Protein AF-A0A7Y3I8X2-F1 (afdb_monomer)

pLDDT: mean 87.56, std 11.84, range [34.25, 98.06]

Radius of gyration: 20.92 Å; Cα contacts (8 Å, |Δi|>4): 221; chains: 1; bounding box: 45×38×58 Å

Solvent-accessible surface area (backbone atoms only — not comparable to full-atom values): 10822 Å² total; per-residue (Å²): 137,83,80,76,76,80,68,91,74,74,58,76,88,77,52,81,61,64,76,85,42,40,70,60,52,54,61,71,58,54,93,59,81,65,71,48,78,38,55,38,84,65,68,45,14,61,81,59,94,52,79,86,74,53,46,62,41,88,77,43,60,67,53,52,52,60,43,48,78,73,30,59,38,31,40,40,33,70,48,50,39,68,54,52,47,71,61,61,69,57,82,81,36,30,35,23,5,50,71,60,32,36,30,41,37,79,95,49,74,47,60,62,64,60,86,28,48,65,62,49,63,67,42,47,65,56,51,51,55,57,28,72,76,37,73,50,34,44,73,46,84,48,102,83,50,74,47,77,48,52,91,64,16,85,88,59,56,68,68,61,49,50,54,51,51,42,50,66,26,66,79,33,95,75,47,76,84,82,132

Sequence (179 aa):
MHAQAAGPTAPVRSLPSALEKLPLLLEALGPEPPRLFLDFDGTLSDIVDDPEDAALVSGLQPVLQRLAARIPLAFVSGRETSDVEGRVRIEGAAFAGSHGLDIRGPGFTHRVGAEASAALSELLPRLLALASEFPGLHVEEKALGLAVHYRGAADVNPVRLEETLSRLAGERPTLRLIR

Mean predicted aligned error: 8.94 Å

Secondary structure (DSSP, 8-state):
----PPP-PPPGGGSPPTGGGHHHHHHHT-SSPP-EEEE-BTTTB---SSGGG--BPTTHHHHHHHHHTTS-EEEE-SS-HHHHHHHH--TT-EEEEGGGTEEEETTEEEETTGGGHHHHHHHHHHHHHHHHHSTT-EEEEETTEEEEE-TT-TT--HHHHHHHHHHHHHTSTT-----

Structure (mmCIF, N/CA/C/O backbone):
data_AF-A0A7Y3I8X2-F1
#
_entry.id   AF-A0A7Y3I8X2-F1
#
loop_
_atom_site.group_PDB
_atom_site.id
_atom_site.type_symbol
_atom_site.label_atom_id
_atom_site.label_alt_id
_atom_site.label_comp_id
_atom_site.label_asym_id
_atom_site.label_entity_id
_atom_site.label_seq_id
_atom_site.pdbx_PDB_ins_code
_atom_site.Cartn_x
_atom_site.Cartn_y
_atom_site.Cartn_z
_atom_site.occupancy
_atom_site.B_iso_or_equiv
_atom_site.auth_seq_id
_atom_site.auth_comp_id
_atom_site.auth_asym_id
_atom_site.auth_atom_id
_atom_site.pdbx_PDB_model_num
ATOM 1 N N . MET A 1 1 ? 25.313 -1.031 23.075 1.00 39.84 1 MET A N 1
ATOM 2 C CA . MET A 1 1 ? 23.862 -0.971 22.800 1.00 39.84 1 MET A CA 1
ATOM 3 C C . MET A 1 1 ? 23.496 -2.275 22.105 1.00 39.84 1 MET A C 1
ATOM 5 O O . MET A 1 1 ? 23.773 -2.428 20.925 1.00 39.84 1 MET A O 1
ATOM 9 N N . HIS A 1 2 ? 23.062 -3.276 22.872 1.00 34.25 2 HIS A N 1
ATOM 10 C CA . HIS A 1 2 ? 22.807 -4.621 22.355 1.00 34.25 2 HIS A CA 1
ATOM 11 C C . HIS A 1 2 ? 21.427 -4.662 21.698 1.00 34.25 2 HIS A C 1
ATOM 13 O O . HIS A 1 2 ? 20.417 -4.579 22.389 1.00 34.25 2 HIS A O 1
ATOM 19 N N . ALA A 1 3 ? 21.394 -4.792 20.372 1.00 40.66 3 ALA A N 1
ATOM 20 C CA . ALA A 1 3 ? 20.210 -5.264 19.673 1.00 40.66 3 ALA A CA 1
ATOM 21 C C . ALA A 1 3 ? 20.014 -6.738 20.056 1.00 40.66 3 ALA A C 1
ATOM 23 O O . ALA A 1 3 ? 20.809 -7.596 19.670 1.00 40.66 3 ALA A O 1
ATOM 24 N N . GLN A 1 4 ? 19.003 -7.025 20.874 1.00 37.50 4 GLN A N 1
ATOM 25 C CA . GLN A 1 4 ? 18.518 -8.391 21.034 1.00 37.50 4 GLN A CA 1
ATOM 26 C C . GLN A 1 4 ? 17.908 -8.811 19.700 1.00 37.50 4 GLN A C 1
ATOM 28 O O . GLN A 1 4 ? 16.903 -8.253 19.264 1.00 37.50 4 GLN A O 1
ATOM 33 N N . ALA A 1 5 ? 18.549 -9.774 19.041 1.00 43.56 5 ALA A N 1
ATOM 34 C CA . ALA A 1 5 ? 17.942 -10.494 17.938 1.00 43.56 5 ALA A CA 1
ATOM 35 C C . ALA A 1 5 ? 16.643 -11.128 18.452 1.00 43.56 5 ALA A C 1
ATOM 37 O O . ALA A 1 5 ? 16.667 -11.892 19.421 1.00 43.56 5 ALA A O 1
ATOM 38 N N . ALA A 1 6 ? 15.513 -10.768 17.840 1.00 48.94 6 ALA A N 1
ATOM 39 C CA . ALA A 1 6 ? 14.241 -11.418 18.108 1.00 48.94 6 ALA A CA 1
ATOM 40 C C . ALA A 1 6 ? 14.411 -12.921 17.839 1.00 48.94 6 ALA A C 1
ATOM 42 O O . ALA A 1 6 ? 14.842 -13.317 16.755 1.00 48.94 6 ALA A O 1
ATOM 43 N N . GLY A 1 7 ? 14.143 -13.746 18.855 1.00 42.84 7 GLY A N 1
ATOM 44 C CA . GLY A 1 7 ? 14.143 -15.200 18.714 1.00 42.84 7 GLY A CA 1
ATOM 45 C C . GLY A 1 7 ? 13.128 -15.659 17.659 1.00 42.84 7 GLY A C 1
ATOM 46 O O . GLY A 1 7 ? 12.296 -14.860 17.224 1.00 42.84 7 GLY A O 1
ATOM 47 N N . PRO A 1 8 ? 13.177 -16.934 17.238 1.00 50.78 8 PRO A N 1
ATOM 48 C CA . PRO A 1 8 ? 12.259 -17.455 16.232 1.00 50.78 8 PRO A CA 1
ATOM 49 C C . PRO A 1 8 ? 10.816 -17.224 16.691 1.00 50.78 8 PRO A C 1
ATOM 51 O O . PRO A 1 8 ? 10.379 -17.760 17.711 1.00 50.78 8 PRO A O 1
ATOM 54 N N . THR A 1 9 ? 10.092 -16.376 15.964 1.00 62.09 9 THR A N 1
ATOM 55 C CA . THR A 1 9 ? 8.684 -16.107 16.226 1.00 62.09 9 THR A CA 1
ATOM 56 C C . THR A 1 9 ? 7.892 -17.354 15.864 1.00 62.09 9 THR A C 1
ATOM 58 O O . THR A 1 9 ? 8.018 -17.900 14.766 1.00 62.09 9 THR A O 1
ATOM 61 N N . ALA A 1 10 ? 7.098 -17.848 16.812 1.00 62.31 10 ALA A N 1
ATOM 62 C CA . ALA A 1 10 ? 6.188 -18.947 16.540 1.00 62.31 10 ALA A CA 1
ATOM 63 C C . ALA A 1 10 ? 5.252 -18.536 15.383 1.00 62.31 10 ALA A C 1
ATOM 65 O O . ALA A 1 10 ? 4.824 -17.377 15.336 1.00 62.31 10 ALA A O 1
ATOM 66 N N . PRO A 1 11 ? 4.941 -19.433 14.428 1.00 70.06 11 PRO A N 1
ATOM 67 C CA . PRO A 1 11 ? 4.055 -19.093 13.321 1.00 70.06 11 PRO A CA 1
ATOM 68 C C . PRO A 1 11 ? 2.710 -18.608 13.872 1.00 70.06 11 PRO A C 1
ATOM 70 O O . PRO A 1 11 ? 2.211 -19.183 14.837 1.00 70.06 11 PRO A O 1
ATOM 73 N N . VAL A 1 12 ? 2.100 -17.585 13.263 1.00 69.00 12 VAL A N 1
ATOM 74 C CA . VAL A 1 12 ? 0.882 -16.917 13.784 1.00 69.00 12 VAL A CA 1
ATOM 75 C C . VAL A 1 12 ? -0.224 -17.915 14.157 1.00 69.00 12 VAL A C 1
ATOM 77 O O . VAL A 1 12 ? -0.890 -17.750 15.171 1.00 69.00 12 VAL A O 1
ATOM 80 N N . ARG A 1 13 ? -0.358 -19.014 13.402 1.00 72.19 13 ARG A N 1
ATOM 81 C CA . ARG A 1 13 ? -1.342 -20.088 13.645 1.00 72.19 13 ARG A CA 1
ATOM 82 C C . ARG A 1 13 ? -1.123 -20.896 14.931 1.00 72.19 13 ARG A C 1
ATOM 84 O O . ARG A 1 13 ? -2.010 -21.635 15.335 1.00 72.19 13 ARG A O 1
ATOM 91 N N . SER A 1 14 ? 0.057 -20.802 15.533 1.00 80.50 14 SER A N 1
ATOM 92 C CA . SER A 1 14 ? 0.408 -21.457 16.800 1.00 80.50 14 SER A CA 1
ATOM 93 C C . SER A 1 14 ? 0.214 -20.548 18.016 1.00 80.50 14 SER A C 1
ATOM 95 O O . SER A 1 14 ? 0.340 -21.007 19.151 1.00 80.50 14 SER A O 1
ATOM 97 N N . LEU A 1 15 ? -0.099 -19.268 17.790 1.00 82.50 15 LEU A N 1
ATOM 98 C CA . LEU A 1 15 ? -0.451 -18.338 18.852 1.00 82.50 15 LEU A CA 1
ATOM 99 C C . LEU A 1 15 ? -1.909 -18.571 19.281 1.00 82.50 15 LEU A C 1
ATOM 101 O O . LEU A 1 15 ? -2.749 -18.911 18.443 1.00 82.50 15 LEU A O 1
ATOM 105 N N . PRO A 1 16 ? -2.234 -18.386 20.572 1.00 83.25 16 PRO A N 1
ATOM 106 C CA . PRO A 1 16 ? -3.615 -18.443 21.034 1.00 83.25 16 PRO A CA 1
ATOM 107 C C . PRO A 1 16 ? -4.460 -17.377 20.331 1.00 83.25 16 PRO A C 1
ATOM 109 O O . PRO A 1 16 ? -3.982 -16.277 20.044 1.00 83.25 16 PRO A O 1
ATOM 112 N N . SER A 1 17 ? -5.730 -17.693 20.083 1.00 84.56 17 SER A N 1
ATOM 113 C CA . SER A 1 17 ? -6.648 -16.761 19.432 1.00 84.56 17 SER A CA 1
ATOM 114 C C . SER A 1 17 ? -6.802 -15.489 20.268 1.00 84.56 17 SER A C 1
ATOM 116 O O . SER A 1 17 ? -7.170 -15.536 21.444 1.00 84.56 17 SER A O 1
ATOM 118 N N . ALA A 1 18 ? -6.572 -14.330 19.647 1.00 84.38 18 ALA A N 1
ATOM 119 C CA . ALA A 1 18 ? -6.790 -13.037 20.293 1.00 84.38 18 ALA A CA 1
ATOM 120 C C . ALA A 1 18 ? -8.252 -12.864 20.744 1.00 84.38 18 ALA A C 1
ATOM 122 O O . ALA A 1 18 ? -8.510 -12.252 21.778 1.00 84.38 18 ALA A O 1
ATOM 123 N N . LEU A 1 19 ? -9.205 -13.464 20.020 1.00 85.00 19 LEU A N 1
ATOM 124 C CA . LEU A 1 19 ? -10.629 -13.414 20.361 1.00 85.00 19 LEU A CA 1
ATOM 125 C C . LEU A 1 19 ? -10.939 -14.157 21.668 1.00 85.00 19 LEU A C 1
ATOM 127 O O . LEU A 1 19 ? -11.747 -13.685 22.462 1.00 85.00 19 LEU A O 1
ATOM 131 N N . GLU A 1 20 ? -10.253 -15.269 21.942 1.00 90.44 20 GLU A N 1
ATOM 132 C CA . GLU A 1 20 ? -10.395 -16.011 23.207 1.00 90.44 20 GLU A CA 1
ATOM 133 C C . GLU A 1 20 ? -9.830 -15.234 24.404 1.00 90.44 20 GLU A C 1
ATOM 135 O O . GLU A 1 20 ? -10.179 -15.494 25.555 1.00 90.44 20 GLU A O 1
ATOM 140 N N . LYS A 1 21 ? -8.942 -14.272 24.138 1.00 88.75 21 LYS A N 1
ATOM 141 C CA . LYS A 1 21 ? -8.298 -13.414 25.136 1.00 88.75 21 LYS A CA 1
ATOM 142 C C . LYS A 1 21 ? -8.826 -11.980 25.104 1.00 88.75 21 LYS A C 1
ATOM 144 O O . LYS A 1 21 ? -8.241 -11.113 25.748 1.00 88.75 21 LYS A O 1
ATOM 149 N N . LEU A 1 22 ? -9.948 -11.731 24.423 1.00 86.56 22 LEU A N 1
ATOM 150 C CA . LEU A 1 22 ? -10.506 -10.390 24.257 1.00 86.56 22 LEU A CA 1
ATOM 151 C C . LEU A 1 22 ? -10.730 -9.646 25.587 1.00 86.56 22 LEU A C 1
ATOM 153 O O . LEU A 1 22 ? -10.350 -8.481 25.647 1.00 86.56 22 LEU A O 1
ATOM 157 N N . PRO A 1 23 ? -11.242 -10.267 26.673 1.00 86.75 23 PRO A N 1
ATOM 158 C CA . PRO A 1 23 ? -11.380 -9.569 27.954 1.00 86.75 23 PRO A CA 1
ATOM 159 C C . PRO A 1 23 ? -10.051 -9.028 28.496 1.00 86.75 23 PRO A C 1
ATOM 161 O O . PRO A 1 23 ? -9.997 -7.891 28.949 1.00 86.75 23 PRO A O 1
ATOM 164 N N . LEU A 1 24 ? -8.970 -9.806 28.377 1.00 88.31 24 LEU A N 1
ATOM 165 C CA . LEU A 1 24 ? -7.634 -9.399 28.822 1.00 88.31 24 LEU A CA 1
ATOM 166 C C . LEU A 1 24 ? -7.057 -8.292 27.935 1.00 88.31 24 LEU A C 1
ATOM 168 O O . LEU A 1 24 ? -6.394 -7.387 28.429 1.00 88.31 24 LEU A O 1
ATOM 172 N N . LEU A 1 25 ? -7.318 -8.349 26.625 1.00 85.81 25 LEU A N 1
ATOM 173 C CA . LEU A 1 25 ? -6.914 -7.292 25.697 1.00 85.81 25 LEU A CA 1
ATOM 174 C C . LEU A 1 25 ? -7.642 -5.981 26.004 1.00 85.81 25 LEU A C 1
ATOM 176 O O . LEU A 1 25 ? -7.014 -4.929 26.025 1.00 85.81 25 LEU A O 1
ATOM 180 N N . LEU A 1 26 ? -8.947 -6.042 26.276 1.00 83.50 26 LEU A N 1
ATOM 181 C CA . LEU A 1 26 ? -9.741 -4.870 26.642 1.00 83.50 26 LEU A CA 1
ATOM 182 C C . LEU A 1 26 ? -9.293 -4.270 27.979 1.00 83.50 26 LEU A C 1
ATOM 184 O O . LEU A 1 26 ? -9.217 -3.052 28.091 1.00 83.50 26 LEU A O 1
ATOM 188 N N . GLU A 1 27 ? -8.943 -5.102 28.961 1.00 87.19 27 GLU A N 1
ATOM 189 C CA . GLU A 1 27 ? -8.371 -4.638 30.229 1.00 87.19 27 GLU A CA 1
ATOM 190 C C . GLU A 1 27 ? -7.012 -3.947 30.020 1.00 87.19 27 GLU A C 1
ATOM 192 O O . GLU A 1 27 ? -6.755 -2.888 30.591 1.00 87.19 27 GLU A O 1
ATOM 197 N N . ALA A 1 28 ? -6.166 -4.497 29.144 1.00 87.31 28 ALA A N 1
ATOM 198 C CA . ALA A 1 28 ? -4.848 -3.943 28.840 1.00 87.31 28 ALA A CA 1
ATOM 199 C C . ALA A 1 28 ? -4.886 -2.628 28.037 1.00 87.31 28 ALA A C 1
ATOM 201 O O . ALA A 1 28 ? -3.963 -1.823 28.154 1.00 87.31 28 ALA A O 1
ATOM 202 N N . LEU A 1 29 ? -5.925 -2.398 27.226 1.00 84.31 29 LEU A N 1
ATOM 203 C CA . LEU A 1 29 ? -6.083 -1.176 26.422 1.00 84.31 29 LEU A CA 1
ATOM 204 C C . LEU A 1 29 ? -6.353 0.078 27.272 1.00 84.31 29 LEU A C 1
ATOM 206 O O . LEU A 1 29 ? -6.143 1.194 26.797 1.00 84.31 29 LEU A O 1
ATOM 210 N N . GLY A 1 30 ? -6.759 -0.090 28.533 1.00 83.25 30 GLY A N 1
ATOM 211 C CA . GLY A 1 30 ? -7.057 1.025 29.426 1.00 83.25 30 GLY A CA 1
ATOM 212 C C . GLY A 1 30 ? -8.319 1.804 29.014 1.00 83.25 30 GLY A C 1
ATOM 213 O O . GLY A 1 30 ? -9.160 1.291 28.278 1.00 83.25 30 GLY A O 1
ATOM 214 N N . PRO A 1 31 ? -8.505 3.035 29.525 1.00 84.00 31 PRO A N 1
ATOM 215 C CA . PRO A 1 31 ? -9.742 3.793 29.327 1.00 84.00 31 PRO A CA 1
ATOM 216 C C . PRO A 1 31 ? -9.835 4.504 27.969 1.00 84.00 31 PRO A C 1
ATOM 218 O O . PRO A 1 31 ? -10.916 4.969 27.607 1.00 84.00 31 PRO A O 1
ATOM 221 N N . GLU A 1 32 ? -8.728 4.641 27.235 1.00 85.56 32 GLU A N 1
ATOM 222 C CA . GLU A 1 32 ? -8.744 5.330 25.946 1.00 85.56 32 GLU A CA 1
ATOM 223 C C . GLU A 1 32 ? -9.263 4.421 24.825 1.00 85.56 32 GLU A C 1
ATOM 225 O O . GLU A 1 32 ? -8.956 3.226 24.792 1.00 85.56 32 GLU A O 1
ATOM 230 N N . PRO A 1 33 ? -10.044 4.966 23.874 1.00 84.00 33 PRO A N 1
ATOM 231 C CA . PRO A 1 33 ? -10.513 4.187 22.742 1.00 84.00 33 PRO A CA 1
ATOM 232 C C . PRO A 1 33 ? -9.318 3.694 21.909 1.00 84.00 33 PRO A C 1
ATOM 234 O O . PRO A 1 33 ? -8.440 4.490 21.555 1.00 84.00 33 PRO A O 1
ATOM 237 N N . PRO A 1 34 ? -9.280 2.399 21.548 1.00 89.56 34 PRO A N 1
ATOM 238 C CA . PRO A 1 34 ? -8.193 1.860 20.751 1.00 89.56 34 PRO A CA 1
ATOM 239 C C . PRO A 1 34 ? -8.199 2.446 19.339 1.00 89.56 34 PRO A C 1
ATOM 241 O O . PRO A 1 34 ? -9.202 2.964 18.850 1.00 89.56 34 PRO A O 1
ATOM 244 N N . ARG A 1 35 ? -7.072 2.292 18.650 1.00 91.81 35 ARG A N 1
ATOM 245 C CA . ARG A 1 35 ? -6.951 2.529 17.209 1.00 91.81 35 ARG A CA 1
ATOM 246 C C . ARG A 1 35 ? -6.704 1.187 16.547 1.00 91.81 35 ARG A C 1
ATOM 248 O O . ARG A 1 35 ? -5.835 0.445 17.005 1.00 91.81 35 ARG A O 1
ATOM 255 N N . LEU A 1 36 ? -7.463 0.865 15.506 1.00 93.94 36 LEU A N 1
ATOM 256 C CA . LEU A 1 36 ? -7.301 -0.407 14.806 1.00 93.94 36 LEU A CA 1
ATOM 257 C C . LEU A 1 36 ? -6.507 -0.212 13.525 1.00 93.94 36 LEU A C 1
ATOM 259 O O . LEU A 1 36 ? -6.851 0.625 12.694 1.00 93.94 36 LEU A O 1
ATOM 263 N N . PHE A 1 37 ? -5.477 -1.035 13.380 1.00 96.44 37 PHE A N 1
ATOM 264 C CA . PHE A 1 37 ? -4.696 -1.180 12.164 1.00 96.44 37 PHE A CA 1
ATOM 265 C C . PHE A 1 37 ? -5.065 -2.526 11.556 1.00 96.44 37 PHE A C 1
ATOM 267 O O . PHE A 1 37 ? -4.939 -3.555 12.220 1.00 96.44 37 PHE A O 1
ATOM 274 N N . LEU A 1 38 ? -5.586 -2.507 10.337 1.00 96.81 38 LEU A N 1
ATOM 275 C CA . LEU A 1 38 ? -6.140 -3.678 9.674 1.00 96.81 38 LEU A CA 1
ATOM 276 C C . LEU A 1 38 ? -5.378 -3.923 8.382 1.00 96.81 38 LEU A C 1
ATOM 278 O O . LEU A 1 38 ? -5.315 -3.044 7.525 1.00 96.81 38 LEU A O 1
ATOM 282 N N . ASP 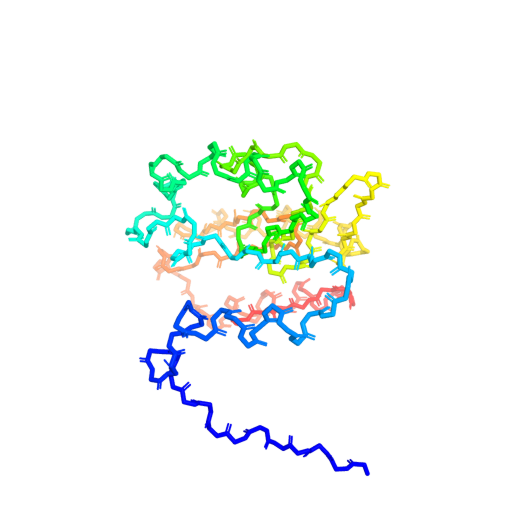A 1 39 ? -4.816 -5.118 8.258 1.00 96.50 39 ASP A N 1
ATOM 283 C CA . ASP A 1 39 ? -4.313 -5.608 6.980 1.00 96.50 39 ASP A CA 1
ATOM 284 C C . ASP A 1 39 ? -5.474 -5.886 6.006 1.00 96.50 39 ASP A C 1
ATOM 286 O O . ASP A 1 39 ? -6.616 -6.027 6.443 1.00 96.50 39 ASP A O 1
ATOM 290 N N . PHE A 1 40 ? -5.218 -5.941 4.697 1.00 96.50 40 PHE A N 1
ATOM 291 C CA . PHE A 1 40 ? -6.252 -6.209 3.690 1.00 96.50 40 PHE A CA 1
ATOM 292 C C . PHE A 1 40 ? -6.227 -7.661 3.193 1.00 96.50 40 PHE A C 1
ATOM 294 O O . PHE A 1 40 ? -7.154 -8.419 3.488 1.00 96.50 40 PHE A O 1
ATOM 301 N N . ASP A 1 41 ? -5.191 -8.058 2.455 1.00 93.88 41 ASP A N 1
ATOM 302 C CA . ASP A 1 41 ? -5.122 -9.358 1.779 1.00 93.88 41 ASP A CA 1
ATOM 303 C C . ASP A 1 41 ? -4.946 -10.508 2.779 1.00 93.88 41 ASP A C 1
ATOM 305 O O . ASP A 1 41 ? -3.975 -10.571 3.524 1.00 93.88 41 ASP A O 1
ATOM 309 N N . GLY A 1 42 ? -5.899 -11.440 2.809 1.00 91.62 42 GLY A N 1
ATOM 310 C CA . GLY A 1 42 ? -5.925 -12.527 3.791 1.00 91.62 42 GLY A CA 1
ATOM 311 C C . GLY A 1 42 ? -6.416 -12.119 5.185 1.00 91.62 42 GLY A C 1
ATOM 312 O O . GLY A 1 42 ? -6.419 -12.960 6.085 1.00 91.62 42 GLY A O 1
ATOM 313 N N . THR A 1 43 ? -6.856 -10.866 5.360 1.00 94.06 43 THR A N 1
ATOM 314 C CA . THR A 1 43 ? -7.434 -10.353 6.613 1.00 94.06 43 THR A CA 1
ATOM 315 C C . THR A 1 43 ? -8.862 -9.836 6.413 1.00 94.06 43 THR A C 1
ATOM 317 O O . THR A 1 43 ? -9.796 -10.339 7.035 1.00 94.06 43 THR A O 1
ATOM 320 N N . LEU A 1 44 ? -9.049 -8.827 5.557 1.00 96.56 44 LEU A N 1
ATOM 321 C CA . LEU A 1 44 ? -10.360 -8.259 5.207 1.00 96.56 44 LEU A CA 1
ATOM 322 C C . LEU A 1 44 ? -10.872 -8.749 3.844 1.00 96.56 44 LEU A C 1
ATOM 324 O O . LEU A 1 44 ? -12.062 -8.610 3.558 1.00 96.56 44 LEU A O 1
ATOM 328 N N . SER A 1 45 ? -9.975 -9.296 3.026 1.00 96.62 45 SER A N 1
ATOM 329 C CA . SER A 1 45 ? -10.237 -10.011 1.777 1.00 96.62 45 SER A CA 1
ATOM 330 C C . SER A 1 45 ? -9.748 -11.448 1.911 1.00 96.62 45 SER A C 1
ATOM 332 O O . SER A 1 45 ? -8.730 -11.692 2.562 1.00 96.62 45 SER A O 1
ATOM 334 N N . ASP A 1 46 ? -10.419 -12.386 1.247 1.00 93.62 46 ASP A N 1
ATOM 335 C CA . ASP A 1 46 ? -9.873 -13.730 1.065 1.00 93.62 46 ASP A CA 1
ATOM 336 C C . ASP A 1 46 ? -8.594 -13.681 0.212 1.00 93.62 46 ASP A C 1
ATOM 338 O O . ASP A 1 46 ? -8.390 -12.754 -0.580 1.00 93.62 46 ASP A O 1
ATOM 342 N N . ILE A 1 47 ? -7.722 -14.679 0.390 1.00 88.88 47 ILE A N 1
ATOM 343 C CA . ILE A 1 47 ? -6.566 -14.884 -0.491 1.00 88.88 47 ILE A CA 1
ATOM 344 C C . ILE A 1 47 ? -7.088 -15.484 -1.797 1.00 88.88 47 ILE A C 1
ATOM 346 O O . ILE A 1 47 ? -7.689 -16.558 -1.786 1.00 88.88 47 ILE A O 1
ATOM 350 N N . VAL A 1 48 ? -6.841 -14.788 -2.902 1.00 91.19 48 VAL A N 1
ATOM 351 C CA . VAL A 1 48 ? -7.278 -15.149 -4.256 1.00 91.19 48 VAL A CA 1
ATOM 352 C C . VAL A 1 48 ? -6.072 -15.357 -5.173 1.00 91.19 48 VAL A C 1
ATOM 354 O O . VAL A 1 48 ? -4.988 -14.839 -4.898 1.00 91.19 48 VAL A O 1
ATOM 357 N N . ASP A 1 49 ? -6.257 -16.126 -6.249 1.00 87.06 49 ASP A N 1
ATOM 358 C CA . ASP A 1 49 ? -5.190 -16.410 -7.221 1.00 87.06 49 ASP A CA 1
ATOM 359 C C . ASP A 1 49 ? -4.829 -15.176 -8.060 1.00 87.06 49 ASP A C 1
ATOM 361 O O . ASP A 1 49 ? -3.649 -14.923 -8.308 1.00 87.06 49 ASP A O 1
ATOM 365 N N . ASP A 1 50 ? -5.837 -14.401 -8.473 1.00 87.06 50 ASP A N 1
ATOM 366 C CA . ASP A 1 50 ? -5.653 -13.116 -9.145 1.00 87.06 50 ASP A CA 1
ATOM 367 C C . ASP A 1 50 ? -5.799 -11.970 -8.125 1.00 87.06 50 ASP A C 1
ATOM 369 O O . ASP A 1 50 ? -6.889 -11.770 -7.583 1.00 87.06 50 ASP A O 1
ATOM 373 N N . PRO A 1 51 ? -4.736 -11.192 -7.841 1.00 85.25 51 PRO A N 1
ATOM 374 C CA . PRO A 1 51 ? -4.803 -10.057 -6.925 1.00 85.25 51 PRO A CA 1
ATOM 375 C C . PRO A 1 51 ? -5.864 -9.012 -7.284 1.00 85.25 51 PRO A C 1
ATOM 377 O O . PRO A 1 51 ? -6.318 -8.292 -6.388 1.00 85.25 51 PRO A O 1
ATOM 380 N N . GLU A 1 52 ? -6.265 -8.905 -8.552 1.00 90.19 52 GLU A N 1
ATOM 381 C CA . GLU A 1 52 ? -7.304 -7.966 -8.975 1.00 90.19 52 GLU A CA 1
ATOM 382 C C . GLU A 1 52 ? -8.702 -8.378 -8.502 1.00 90.19 52 GLU A C 1
ATOM 384 O O . GLU A 1 52 ? -9.539 -7.509 -8.237 1.00 90.19 52 GLU A O 1
ATOM 389 N N . ASP A 1 53 ? -8.926 -9.673 -8.272 1.00 92.75 53 ASP A N 1
ATOM 390 C CA . ASP A 1 53 ? -10.201 -10.222 -7.802 1.00 92.75 53 ASP A CA 1
ATOM 391 C C . ASP A 1 53 ? -10.425 -10.036 -6.291 1.00 92.75 53 ASP A C 1
ATOM 393 O O . ASP A 1 53 ? -11.518 -10.287 -5.779 1.00 92.75 53 ASP A O 1
ATOM 397 N N . ALA A 1 54 ? -9.410 -9.584 -5.549 1.00 94.44 54 ALA A N 1
ATOM 398 C CA . ALA A 1 54 ? -9.484 -9.451 -4.097 1.00 94.44 54 ALA A CA 1
ATOM 399 C C . ALA A 1 54 ? -10.547 -8.425 -3.676 1.00 94.44 54 ALA A C 1
ATOM 401 O O . ALA A 1 54 ? -10.451 -7.235 -3.973 1.00 94.44 54 ALA A O 1
ATOM 402 N N . ALA A 1 55 ? -11.555 -8.841 -2.925 1.00 96.06 55 ALA A N 1
ATOM 403 C CA . ALA A 1 55 ? -12.631 -7.962 -2.487 1.00 96.06 55 ALA A CA 1
ATOM 404 C C . ALA A 1 55 ? -12.867 -8.105 -0.988 1.00 96.06 55 ALA A C 1
ATOM 406 O O . ALA A 1 55 ? -12.585 -9.143 -0.395 1.00 96.06 55 ALA A O 1
ATOM 407 N N . LEU A 1 56 ? -13.434 -7.060 -0.375 1.00 96.94 56 LEU A N 1
ATOM 408 C CA . LEU A 1 56 ? -13.898 -7.162 1.005 1.00 96.94 56 LEU A CA 1
ATOM 409 C C . LEU A 1 56 ? -14.819 -8.377 1.161 1.00 96.94 56 LEU A C 1
ATOM 411 O O . LEU A 1 56 ? -15.782 -8.531 0.404 1.00 96.94 56 LEU A O 1
ATOM 415 N N . VAL A 1 57 ? -14.561 -9.185 2.190 1.00 96.69 57 VAL A N 1
ATOM 416 C CA . VAL A 1 57 ? -15.427 -10.307 2.558 1.00 96.69 57 VAL A CA 1
ATOM 417 C C . VAL A 1 57 ? -16.861 -9.803 2.733 1.00 96.69 57 VAL A C 1
ATOM 419 O O . VAL A 1 57 ? -17.120 -8.752 3.334 1.00 96.69 57 VAL A O 1
ATOM 422 N N . SER A 1 58 ? -17.811 -10.561 2.186 1.00 95.50 58 SER A N 1
ATOM 423 C CA . SER A 1 58 ? -19.223 -10.181 2.169 1.00 95.50 58 SER A CA 1
ATOM 424 C C . SER A 1 58 ? -19.738 -9.829 3.571 1.00 95.50 58 SER A C 1
ATOM 426 O O . SER A 1 58 ? -19.518 -10.552 4.542 1.00 95.50 58 SER A O 1
ATOM 428 N N . GLY A 1 59 ? -20.423 -8.688 3.683 1.00 94.69 59 GLY A N 1
ATOM 429 C CA . GLY A 1 59 ? -20.978 -8.190 4.946 1.00 94.69 59 GLY A CA 1
ATOM 430 C C . GLY A 1 59 ? -19.989 -7.458 5.863 1.00 94.69 59 GLY A C 1
ATOM 431 O O . GLY A 1 59 ? -20.421 -6.899 6.875 1.00 94.69 59 GLY A O 1
ATOM 432 N N . LEU A 1 60 ? -18.699 -7.384 5.518 1.00 96.00 60 LEU A N 1
ATOM 433 C 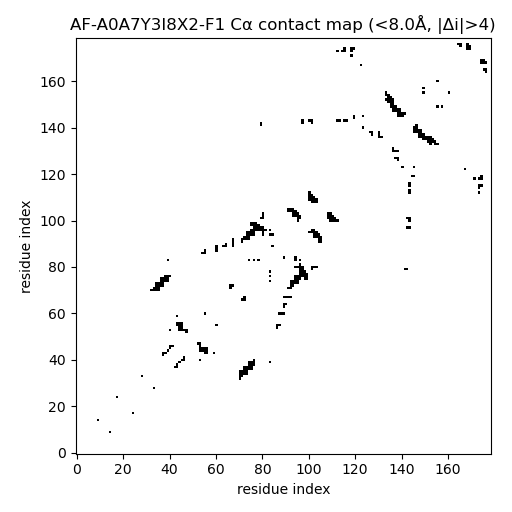CA . LEU A 1 60 ? -17.693 -6.725 6.356 1.00 96.00 60 LEU A CA 1
ATOM 434 C C . LEU A 1 60 ? -17.762 -5.193 6.282 1.00 96.00 60 LEU A C 1
ATOM 436 O O . LEU A 1 60 ? -17.539 -4.515 7.284 1.00 96.00 60 LEU A O 1
ATOM 440 N N . GLN A 1 61 ? -18.154 -4.629 5.137 1.00 96.19 61 GLN A N 1
ATOM 441 C CA . GLN A 1 61 ? -18.207 -3.176 4.950 1.00 96.19 61 GLN A CA 1
ATOM 442 C C . GLN A 1 61 ? -19.121 -2.460 5.975 1.00 96.19 61 GLN A C 1
ATOM 444 O O . GLN A 1 61 ? -18.642 -1.539 6.640 1.00 96.19 61 GLN A O 1
ATOM 449 N N . PRO A 1 62 ? -20.377 -2.893 6.228 1.00 96.88 62 PRO A N 1
ATOM 450 C CA . PRO A 1 62 ? -21.198 -2.300 7.288 1.00 96.88 62 PRO A CA 1
ATOM 451 C C . PRO A 1 62 ? -20.598 -2.434 8.695 1.00 96.88 62 PRO A C 1
ATOM 453 O O . PRO A 1 62 ? -20.865 -1.602 9.564 1.00 96.88 62 PRO A O 1
ATOM 456 N N . VAL A 1 63 ? -19.821 -3.491 8.961 1.00 96.75 63 VAL A N 1
ATOM 457 C CA . VAL A 1 63 ? -19.131 -3.679 10.248 1.00 96.75 63 VAL A CA 1
ATOM 458 C C . VAL A 1 63 ? -18.035 -2.629 10.404 1.00 96.75 63 VAL A C 1
ATOM 460 O O . VAL A 1 63 ? -17.995 -1.945 11.427 1.00 96.75 63 VAL A O 1
ATOM 463 N N . LEU A 1 64 ? -17.206 -2.450 9.374 1.00 97.56 64 LEU A N 1
ATOM 464 C CA . LEU A 1 64 ? -16.143 -1.446 9.351 1.00 97.56 64 LEU A CA 1
ATOM 465 C C . LEU A 1 64 ? -16.703 -0.025 9.490 1.00 97.56 64 LEU A C 1
ATOM 467 O O . LEU A 1 64 ? -16.171 0.752 10.275 1.00 97.56 64 LEU A O 1
ATOM 471 N N . GLN A 1 65 ? -17.825 0.296 8.838 1.00 97.12 65 GLN A N 1
ATOM 472 C CA . GLN A 1 65 ? -18.494 1.598 8.995 1.00 97.12 65 GLN A CA 1
ATOM 473 C C . GLN A 1 65 ? -18.924 1.855 10.447 1.00 97.12 65 GLN A C 1
ATOM 475 O O . GLN A 1 65 ? -18.695 2.933 10.997 1.00 97.12 65 GLN A O 1
ATOM 480 N N . ARG A 1 66 ? -19.511 0.850 11.111 1.00 96.75 66 ARG A N 1
ATOM 481 C CA . ARG A 1 66 ? -19.898 0.959 12.528 1.00 96.75 66 ARG A CA 1
ATOM 482 C C . ARG A 1 66 ? -18.698 1.088 13.462 1.00 96.75 66 ARG A C 1
ATOM 484 O O . ARG A 1 66 ? -18.844 1.697 14.524 1.00 96.75 66 ARG A O 1
ATOM 491 N N . LEU A 1 67 ? -17.561 0.491 13.111 1.00 95.06 67 LEU A N 1
ATOM 492 C CA . LEU A 1 67 ? -16.316 0.632 13.864 1.00 95.06 67 LEU A CA 1
ATOM 493 C C . LEU A 1 67 ? -15.705 2.022 13.665 1.00 95.06 67 LEU A C 1
ATOM 495 O O . LEU A 1 67 ? -15.395 2.672 14.657 1.00 95.06 67 LEU A O 1
ATOM 499 N N . ALA A 1 68 ? -15.634 2.515 12.427 1.00 95.75 68 ALA A N 1
ATOM 500 C CA . ALA A 1 68 ? -15.100 3.839 12.096 1.00 95.75 68 ALA A CA 1
ATOM 501 C C . ALA A 1 68 ? -15.849 4.982 12.800 1.00 95.75 68 ALA A C 1
ATOM 503 O O . ALA A 1 68 ? -15.248 5.975 13.193 1.00 95.75 68 ALA A O 1
ATOM 504 N N . ALA A 1 69 ? -17.154 4.815 13.040 1.00 94.81 69 ALA A N 1
ATOM 505 C CA . ALA A 1 69 ? -17.957 5.769 13.806 1.00 94.81 69 ALA A CA 1
ATOM 506 C C . ALA A 1 69 ? -17.623 5.818 15.314 1.00 94.81 69 ALA A C 1
ATOM 508 O O . ALA A 1 69 ? -18.122 6.689 16.023 1.00 94.81 69 ALA A O 1
ATOM 509 N N . ARG A 1 70 ? -16.844 4.860 15.830 1.00 93.19 70 ARG A N 1
ATOM 510 C CA . ARG A 1 70 ? -16.519 4.723 17.261 1.00 93.19 70 ARG A CA 1
ATOM 511 C C . ARG A 1 70 ? -15.038 4.901 17.550 1.00 93.19 70 ARG A C 1
ATOM 513 O O . ARG A 1 70 ? -14.693 5.439 18.597 1.00 93.19 70 ARG A O 1
ATOM 520 N N . ILE A 1 71 ? -14.185 4.406 16.660 1.00 93.88 71 ILE A N 1
ATOM 521 C CA . ILE A 1 71 ? -12.739 4.368 16.846 1.00 93.88 71 ILE A CA 1
ATOM 522 C C . ILE A 1 71 ? -12.007 4.649 15.529 1.00 93.88 71 ILE A C 1
ATOM 524 O O . ILE A 1 71 ? -12.509 4.281 14.464 1.00 93.88 71 ILE A O 1
ATOM 528 N N . PRO A 1 72 ? -10.805 5.253 15.575 1.00 95.94 72 PRO A N 1
ATOM 529 C CA . PRO A 1 72 ? -9.997 5.450 14.380 1.00 95.94 72 PRO A CA 1
ATOM 530 C C . PRO A 1 72 ? -9.583 4.116 13.754 1.00 95.94 72 PRO A C 1
ATOM 532 O O . PRO A 1 72 ? -9.069 3.228 14.444 1.00 95.94 72 PRO A O 1
ATOM 535 N N . LEU A 1 73 ? -9.764 4.014 12.437 1.00 97.88 73 LEU A N 1
ATOM 536 C CA . LEU A 1 73 ? -9.303 2.888 11.631 1.00 97.88 73 LEU A CA 1
ATOM 537 C C . LEU A 1 73 ? -8.164 3.326 10.712 1.00 97.88 73 LEU A C 1
ATOM 539 O O . LEU A 1 73 ? -8.212 4.402 10.113 1.00 97.88 73 LEU A O 1
ATOM 543 N N . ALA A 1 74 ? -7.168 2.460 10.581 1.00 97.81 74 ALA A N 1
ATOM 544 C CA . ALA A 1 74 ? -6.116 2.546 9.589 1.00 97.81 74 ALA A CA 1
ATOM 545 C C . ALA A 1 74 ? -6.038 1.219 8.828 1.00 97.81 74 ALA A C 1
ATOM 547 O O . ALA A 1 74 ? -5.909 0.159 9.436 1.00 97.81 74 ALA A O 1
ATOM 548 N N . PHE A 1 75 ? -6.101 1.272 7.505 1.00 97.88 75 PHE A N 1
ATOM 549 C CA . PHE A 1 75 ? -5.913 0.112 6.642 1.00 97.88 75 PHE A CA 1
ATOM 550 C C . PHE A 1 75 ? -4.471 0.096 6.150 1.00 97.88 75 PHE A C 1
ATOM 552 O O . PHE A 1 75 ? -4.003 1.089 5.599 1.00 97.88 75 PHE A O 1
ATOM 559 N N . VAL A 1 76 ? -3.755 -0.999 6.380 1.00 97.00 76 VAL A N 1
ATOM 560 C CA . VAL A 1 76 ? -2.339 -1.157 6.037 1.00 97.00 76 VAL A CA 1
ATOM 561 C C . VAL A 1 76 ? -2.242 -2.242 4.979 1.00 97.00 76 VAL A C 1
ATOM 563 O O . VAL A 1 76 ? -2.671 -3.357 5.219 1.00 97.00 76 VAL A O 1
ATOM 566 N N . SER A 1 77 ? -1.717 -1.937 3.798 1.00 95.12 77 SER A N 1
ATOM 567 C CA . SER A 1 77 ? -1.661 -2.902 2.701 1.00 95.12 77 SER A CA 1
ATOM 568 C C . SER A 1 77 ? -0.392 -2.741 1.866 1.00 95.12 77 SER A C 1
ATOM 570 O O . SER A 1 77 ? 0.207 -1.665 1.780 1.00 95.12 77 SER A O 1
ATOM 572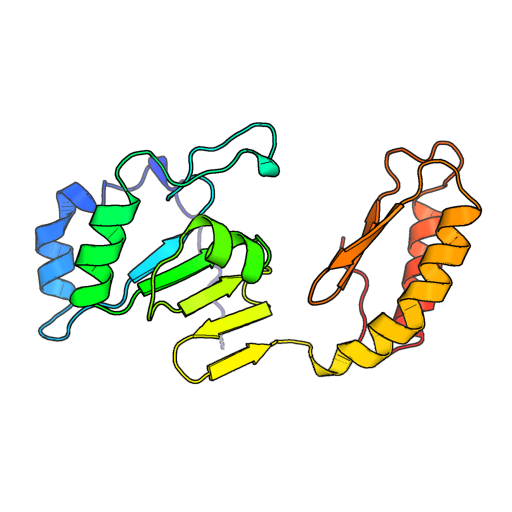 N N . GLY A 1 78 ? 0.026 -3.838 1.233 1.00 90.88 78 GLY A N 1
ATOM 573 C CA . GLY A 1 78 ? 1.026 -3.805 0.164 1.00 90.88 78 GLY A CA 1
ATOM 574 C C . GLY A 1 78 ? 0.494 -3.182 -1.132 1.00 90.88 78 GLY A C 1
ATOM 575 O O . GLY A 1 78 ? 1.287 -2.699 -1.936 1.00 90.88 78 GLY A O 1
ATOM 576 N N . ARG A 1 79 ? -0.833 -3.151 -1.314 1.00 91.88 79 ARG A N 1
ATOM 577 C CA . ARG A 1 79 ? -1.513 -2.527 -2.458 1.00 91.88 79 ARG A CA 1
ATOM 578 C C . ARG A 1 79 ? -1.261 -1.032 -2.508 1.00 91.88 79 ARG A C 1
ATOM 580 O O . ARG A 1 79 ? -0.995 -0.408 -1.481 1.00 91.88 79 ARG A O 1
ATOM 587 N N . GLU A 1 80 ? -1.408 -0.439 -3.686 1.00 91.81 80 GLU A N 1
ATOM 588 C CA . GLU A 1 80 ? -1.411 1.017 -3.796 1.00 91.81 80 GLU A CA 1
ATOM 589 C C . GLU A 1 80 ? -2.506 1.628 -2.914 1.00 91.81 80 GLU A C 1
ATOM 591 O O . GLU A 1 80 ? -3.594 1.068 -2.761 1.00 91.81 80 GLU A O 1
ATOM 596 N N . THR A 1 81 ? -2.239 2.801 -2.337 1.00 94.38 81 THR A N 1
ATOM 597 C CA . THR A 1 81 ? -3.164 3.445 -1.390 1.00 94.38 81 THR A CA 1
ATOM 598 C C . THR A 1 81 ? -4.542 3.681 -2.007 1.00 94.38 81 THR A C 1
ATOM 600 O O . THR A 1 81 ? -5.547 3.434 -1.349 1.00 94.38 81 THR A O 1
ATOM 603 N N . SER A 1 82 ? -4.599 4.086 -3.280 1.00 93.06 82 SER A N 1
ATOM 604 C CA . SER A 1 82 ? -5.852 4.261 -4.026 1.00 93.06 82 SER A CA 1
ATOM 605 C C . SER A 1 82 ? -6.597 2.952 -4.286 1.00 93.06 82 SER A C 1
ATOM 607 O O . SER A 1 82 ? -7.826 2.961 -4.311 1.00 93.06 82 SER A O 1
ATOM 609 N N . ASP A 1 83 ? -5.880 1.840 -4.465 1.00 94.50 83 ASP A N 1
ATOM 610 C CA . ASP A 1 83 ? -6.485 0.522 -4.670 1.00 94.50 83 ASP A CA 1
ATOM 611 C C . ASP A 1 83 ? -7.187 0.055 -3.386 1.00 94.50 83 ASP A C 1
ATOM 613 O O . ASP A 1 83 ? -8.400 -0.161 -3.371 1.00 94.50 83 ASP A O 1
ATOM 617 N N . VAL A 1 84 ? -6.462 0.006 -2.260 1.00 96.12 84 VAL A N 1
ATOM 618 C CA . VAL A 1 84 ? -7.054 -0.414 -0.976 1.00 96.12 84 VAL A CA 1
ATOM 619 C C . VAL A 1 84 ? -8.162 0.538 -0.509 1.00 96.12 84 VAL A C 1
ATOM 621 O O . VAL A 1 84 ? -9.201 0.081 -0.031 1.00 96.12 84 VAL A O 1
ATOM 624 N N . GLU A 1 85 ? -8.008 1.849 -0.706 1.00 96.19 85 GLU A N 1
ATOM 625 C CA . GLU A 1 85 ? -9.054 2.840 -0.425 1.00 96.19 85 GLU A CA 1
ATOM 626 C C . GLU A 1 85 ? -10.309 2.584 -1.275 1.00 96.19 85 GLU A C 1
ATOM 628 O O . GLU A 1 85 ? -11.427 2.544 -0.749 1.00 96.19 85 GLU A O 1
ATOM 633 N N . GLY A 1 86 ? -10.124 2.321 -2.572 1.00 96.06 86 GLY A N 1
ATOM 634 C CA . GLY A 1 86 ? -11.192 2.017 -3.520 1.00 96.06 86 GLY A CA 1
ATOM 635 C C . GLY A 1 86 ? -11.919 0.699 -3.244 1.00 96.06 86 GLY A C 1
ATOM 636 O O . GLY A 1 86 ? -13.114 0.602 -3.544 1.00 96.06 86 GLY A O 1
ATOM 637 N N . ARG A 1 87 ? -11.247 -0.290 -2.645 1.00 96.25 87 ARG A N 1
ATOM 638 C CA . ARG A 1 87 ? -11.847 -1.569 -2.224 1.00 96.25 87 ARG A CA 1
ATOM 639 C C . ARG A 1 87 ? -12.582 -1.454 -0.889 1.00 96.25 87 ARG A C 1
ATOM 641 O O . ARG A 1 87 ? -13.663 -2.018 -0.737 1.00 96.25 87 ARG A O 1
ATOM 648 N N . VAL A 1 88 ? -12.024 -0.712 0.068 1.00 96.56 88 VAL A N 1
ATOM 649 C CA . VAL A 1 88 ? -12.537 -0.641 1.445 1.00 96.56 88 VAL A CA 1
ATOM 650 C C . VAL A 1 88 ? -13.658 0.390 1.616 1.00 96.56 88 VAL A C 1
ATOM 652 O O . VAL A 1 88 ? -14.673 0.092 2.250 1.00 96.56 88 VAL A O 1
ATOM 655 N N . ARG A 1 89 ? -13.507 1.586 1.030 1.00 95.62 89 ARG A N 1
ATOM 656 C CA . ARG A 1 89 ? -14.523 2.660 0.999 1.00 95.62 89 ARG A CA 1
ATOM 657 C C . ARG A 1 89 ? -15.091 3.025 2.377 1.00 95.62 89 ARG A C 1
ATOM 659 O O . ARG A 1 89 ? -16.308 3.009 2.586 1.00 95.62 89 ARG A O 1
ATOM 666 N N . ILE A 1 90 ? -14.207 3.342 3.323 1.00 96.88 90 ILE A N 1
ATOM 667 C CA . ILE A 1 90 ? -14.572 3.808 4.667 1.00 96.88 90 ILE A CA 1
ATOM 668 C C . ILE A 1 90 ? -14.129 5.258 4.840 1.00 96.88 90 ILE A C 1
ATOM 670 O O . ILE A 1 90 ? -12.937 5.559 4.853 1.00 96.88 90 ILE A O 1
ATOM 674 N N . GLU A 1 91 ? -15.102 6.152 4.992 1.00 93.81 91 GLU A N 1
ATOM 675 C CA . GLU A 1 91 ? -14.853 7.573 5.227 1.00 93.81 91 GLU A CA 1
ATOM 676 C C . GLU A 1 91 ? -14.181 7.811 6.584 1.00 93.81 91 GLU A C 1
ATOM 678 O O . GLU A 1 91 ? -14.467 7.134 7.573 1.00 93.81 91 GLU A O 1
ATOM 683 N N . GLY A 1 92 ? -13.280 8.794 6.638 1.00 94.00 92 GLY A N 1
ATOM 684 C CA . GLY A 1 92 ? -12.580 9.168 7.870 1.00 94.00 92 GLY A CA 1
ATOM 685 C C . GLY A 1 92 ? -11.491 8.186 8.323 1.00 94.00 92 GLY A C 1
ATOM 686 O O . GLY A 1 92 ? -10.844 8.438 9.338 1.00 94.00 92 GLY A O 1
ATOM 687 N N . ALA A 1 93 ? -11.261 7.093 7.591 1.00 97.44 93 ALA A N 1
ATOM 688 C CA . ALA A 1 93 ? -10.166 6.170 7.860 1.00 97.44 93 ALA A CA 1
ATOM 689 C C . ALA A 1 93 ? -8.833 6.667 7.281 1.00 97.44 93 ALA A C 1
ATOM 691 O O . ALA A 1 93 ? -8.792 7.477 6.353 1.00 97.44 93 ALA A O 1
ATOM 692 N N . ALA A 1 94 ? -7.736 6.157 7.836 1.00 98.06 94 ALA A N 1
ATOM 693 C CA . ALA A 1 94 ? -6.414 6.276 7.238 1.00 98.06 94 ALA A CA 1
ATOM 694 C C . ALA A 1 94 ? -6.099 5.050 6.366 1.00 98.06 94 ALA A C 1
ATOM 696 O O . ALA A 1 94 ? -6.550 3.940 6.646 1.00 98.06 94 ALA A O 1
ATOM 697 N N . PHE A 1 95 ? -5.281 5.243 5.339 1.00 97.94 95 PHE A N 1
ATOM 698 C CA . PHE A 1 95 ? -4.841 4.219 4.400 1.00 97.94 95 PHE A CA 1
ATOM 699 C C . PHE A 1 95 ? -3.329 4.320 4.239 1.00 97.94 95 PHE A C 1
ATOM 701 O O . PHE A 1 95 ? -2.822 5.362 3.839 1.00 97.94 95 PHE A O 1
ATOM 708 N N . ALA A 1 96 ? -2.612 3.251 4.558 1.00 96.12 96 ALA A N 1
ATOM 709 C CA . ALA A 1 96 ? -1.184 3.091 4.340 1.00 96.12 96 ALA A CA 1
ATOM 710 C C . ALA A 1 96 ? -0.984 2.012 3.271 1.00 96.12 96 ALA A C 1
ATOM 712 O O . ALA A 1 96 ? -1.034 0.821 3.571 1.00 96.12 96 ALA A O 1
ATOM 713 N N . GLY A 1 97 ? -0.803 2.442 2.027 1.00 93.12 97 GLY A N 1
ATOM 714 C CA . GLY A 1 97 ? -0.522 1.573 0.889 1.00 93.12 97 GLY A CA 1
ATOM 715 C C . GLY A 1 97 ? 0.964 1.528 0.551 1.00 93.12 97 GLY A C 1
ATOM 716 O O . GLY A 1 97 ? 1.804 2.151 1.211 1.00 93.12 97 GLY A O 1
ATOM 717 N N . SER A 1 98 ? 1.298 0.783 -0.499 1.00 88.69 98 SER A N 1
ATOM 718 C CA . SER A 1 98 ? 2.649 0.648 -1.044 1.00 88.69 98 SER A CA 1
ATOM 719 C C . SER A 1 98 ? 3.662 0.252 0.035 1.00 88.69 98 SER A C 1
ATOM 721 O O . SER A 1 98 ? 4.737 0.840 0.130 1.00 88.69 98 SER A O 1
ATOM 723 N N . HIS A 1 99 ? 3.290 -0.695 0.907 1.00 83.31 99 HIS A N 1
ATOM 724 C CA . HIS A 1 99 ? 4.087 -1.122 2.066 1.00 83.31 99 HIS A CA 1
ATOM 725 C C . HIS A 1 99 ? 4.422 0.012 3.058 1.00 83.31 99 HIS A C 1
ATOM 727 O O . HIS A 1 99 ? 5.485 0.020 3.677 1.00 83.31 99 HIS A O 1
ATOM 733 N N . GLY A 1 100 ? 3.507 0.974 3.221 1.00 84.56 100 GLY A N 1
ATOM 734 C CA . GLY A 1 100 ? 3.646 2.106 4.143 1.00 84.56 100 GLY A CA 1
ATOM 735 C C . GLY A 1 100 ? 4.374 3.315 3.554 1.00 84.56 100 GLY A C 1
ATOM 736 O O . GLY A 1 100 ? 4.636 4.278 4.273 1.00 84.56 100 GLY A O 1
ATOM 737 N N . LEU A 1 101 ? 4.694 3.284 2.260 1.00 86.06 101 LEU A N 1
ATOM 738 C CA . LEU A 1 101 ? 5.379 4.380 1.587 1.00 86.06 101 LEU A CA 1
ATOM 739 C C . LEU A 1 101 ? 4.418 5.505 1.150 1.00 86.06 101 LEU A C 1
ATOM 741 O O . LEU A 1 101 ? 4.855 6.646 1.025 1.00 86.06 101 LEU A O 1
ATOM 745 N N . ASP A 1 102 ? 3.124 5.224 0.957 1.00 90.81 102 ASP A N 1
ATOM 746 C CA . ASP A 1 102 ? 2.082 6.234 0.705 1.00 90.81 102 ASP A CA 1
ATOM 747 C C . ASP A 1 102 ? 0.968 6.099 1.754 1.00 90.81 102 ASP A C 1
ATOM 749 O O . ASP A 1 102 ? 0.230 5.113 1.788 1.00 90.81 102 ASP A O 1
ATOM 753 N N . ILE A 1 103 ? 0.857 7.092 2.634 1.00 94.56 103 ILE A N 1
ATOM 754 C CA . ILE A 1 103 ? -0.102 7.130 3.735 1.00 94.56 103 ILE A CA 1
ATOM 755 C C . ILE A 1 103 ? -1.013 8.343 3.572 1.00 94.56 103 ILE A C 1
ATOM 757 O O . ILE A 1 103 ? -0.553 9.481 3.484 1.00 94.56 103 ILE A O 1
ATOM 761 N N . ARG A 1 104 ? -2.322 8.117 3.602 1.00 95.12 104 ARG A N 1
ATOM 762 C CA . ARG A 1 104 ? -3.352 9.157 3.535 1.00 95.12 104 ARG A CA 1
ATOM 763 C C . ARG A 1 104 ? -4.297 9.018 4.709 1.00 95.12 104 ARG A C 1
ATOM 765 O O . ARG A 1 104 ? -4.578 7.914 5.159 1.00 95.12 104 ARG A O 1
ATOM 772 N N . GLY A 1 105 ? -4.800 10.132 5.206 1.00 95.31 105 GLY A N 1
ATOM 773 C CA . GLY A 1 105 ? -5.827 10.127 6.234 1.00 95.31 105 GLY A CA 1
ATOM 774 C C . GLY A 1 105 ? -6.500 11.486 6.359 1.00 95.31 105 GLY A C 1
ATOM 775 O O . GLY A 1 105 ? -6.204 12.403 5.586 1.00 95.31 105 GLY A O 1
ATOM 776 N N . PRO A 1 106 ? -7.413 11.643 7.329 1.00 93.44 106 PRO A N 1
ATOM 777 C CA . PRO A 1 106 ? -8.163 12.880 7.496 1.00 93.44 106 PRO A CA 1
ATOM 778 C C . PRO A 1 106 ? -7.235 14.079 7.717 1.00 93.44 106 PRO A C 1
ATOM 780 O O . PRO A 1 106 ? -6.603 14.210 8.763 1.00 93.44 106 PRO A O 1
ATOM 783 N N . GLY A 1 107 ? -7.147 14.954 6.714 1.00 93.62 107 GLY A N 1
ATOM 784 C CA . GLY A 1 107 ? -6.345 16.175 6.776 1.00 93.62 107 GLY A CA 1
ATOM 785 C C . GLY A 1 107 ? -4.832 15.976 6.647 1.00 93.62 107 GLY A C 1
ATOM 786 O O . GLY A 1 107 ? -4.095 16.927 6.897 1.00 93.62 107 GLY A O 1
ATOM 787 N N . PHE A 1 108 ? -4.348 14.790 6.259 1.00 93.81 108 PHE A N 1
ATOM 788 C CA . PHE A 1 108 ? -2.918 14.586 6.033 1.00 93.81 108 PHE A CA 1
ATOM 789 C C . PHE A 1 108 ? -2.607 13.612 4.895 1.00 93.81 108 PHE A C 1
ATOM 791 O O . PHE A 1 108 ? -3.371 12.710 4.551 1.00 93.81 108 PHE A O 1
ATOM 798 N N . THR A 1 109 ? -1.425 13.788 4.319 1.00 92.25 109 THR A N 1
ATOM 799 C CA . THR A 1 109 ? -0.798 12.835 3.405 1.00 92.25 109 THR A CA 1
ATOM 800 C C . THR A 1 109 ? 0.681 12.782 3.741 1.00 92.25 109 THR A C 1
ATOM 802 O O . THR A 1 109 ? 1.307 13.813 3.988 1.00 92.25 109 THR A O 1
ATOM 805 N N . HIS A 1 110 ? 1.233 11.580 3.782 1.00 89.88 110 HIS A N 1
ATOM 806 C CA . HIS A 1 110 ? 2.637 11.331 4.028 1.00 89.88 110 HIS A CA 1
ATOM 807 C C . HIS A 1 110 ? 3.148 10.341 2.994 1.00 89.88 110 HIS A C 1
ATOM 809 O O . HIS A 1 110 ? 2.604 9.253 2.840 1.00 89.88 110 HIS A O 1
ATOM 815 N N . ARG A 1 111 ? 4.197 10.734 2.279 1.00 87.25 111 ARG A N 1
ATOM 816 C CA . ARG A 1 111 ? 4.772 9.946 1.200 1.00 87.25 111 ARG A CA 1
ATOM 817 C C . ARG A 1 111 ? 6.276 9.866 1.394 1.00 87.25 111 ARG A C 1
ATOM 819 O O . ARG A 1 111 ? 6.956 10.889 1.364 1.00 87.25 111 ARG A O 1
ATOM 826 N N . VAL A 1 112 ? 6.774 8.659 1.618 1.00 81.31 112 VAL A N 1
ATOM 827 C CA . VAL A 1 112 ? 8.200 8.378 1.794 1.00 81.31 112 VAL A CA 1
ATOM 828 C C . VAL A 1 112 ? 8.849 8.288 0.416 1.00 81.31 112 VAL A C 1
ATOM 830 O O . VAL A 1 112 ? 8.320 7.619 -0.466 1.00 81.31 112 VAL A O 1
ATOM 833 N N . GLY A 1 113 ? 9.984 8.956 0.206 1.00 76.75 113 GLY A N 1
ATOM 834 C CA . GLY A 1 113 ? 10.650 8.959 -1.099 1.00 76.75 113 GLY A CA 1
ATOM 835 C C . GLY A 1 113 ? 9.991 9.884 -2.125 1.00 76.75 113 GLY A C 1
ATOM 836 O O . GLY A 1 113 ? 10.266 9.769 -3.318 1.00 76.75 113 GLY A O 1
ATOM 837 N N . ALA A 1 114 ? 9.134 10.819 -1.698 1.00 75.62 114 ALA A N 1
ATOM 838 C CA . ALA A 1 114 ? 8.553 11.829 -2.585 1.00 75.62 114 ALA A CA 1
ATOM 839 C C . ALA A 1 114 ? 9.636 12.668 -3.297 1.00 75.62 114 ALA A C 1
ATOM 841 O O . ALA A 1 114 ? 9.455 13.083 -4.441 1.00 75.62 114 ALA A O 1
ATOM 842 N N . GLU A 1 115 ? 10.789 12.854 -2.655 1.00 81.19 115 GLU A N 1
ATOM 843 C CA . GLU A 1 115 ? 11.988 13.484 -3.206 1.00 81.19 115 GLU A CA 1
ATOM 844 C C . GLU A 1 115 ? 12.569 12.745 -4.425 1.00 81.19 115 GLU A C 1
ATOM 846 O O . GLU A 1 115 ? 13.251 13.353 -5.250 1.00 81.19 115 GLU A O 1
ATOM 851 N N . ALA A 1 116 ? 12.273 11.451 -4.582 1.00 84.12 116 ALA A N 1
ATOM 852 C CA . ALA A 1 116 ? 12.699 10.645 -5.721 1.00 84.12 116 ALA A CA 1
ATOM 853 C C . ALA A 1 116 ? 11.759 10.764 -6.934 1.00 84.12 116 ALA A C 1
ATOM 855 O O . ALA A 1 116 ? 12.103 10.287 -8.013 1.00 84.12 116 ALA A O 1
ATOM 856 N N . SER A 1 117 ? 10.602 11.425 -6.803 1.00 83.00 117 SER A N 1
ATOM 857 C CA . SER A 1 117 ? 9.588 11.508 -7.868 1.00 83.00 117 SER A CA 1
ATOM 858 C C . SER A 1 117 ? 10.132 12.096 -9.178 1.00 83.00 117 SER A C 1
ATOM 860 O O . SER A 1 117 ? 9.911 11.539 -10.255 1.00 83.00 117 SER A O 1
ATOM 862 N N . ALA A 1 118 ? 10.929 13.169 -9.097 1.00 86.06 118 ALA A N 1
ATOM 863 C CA . ALA A 1 118 ? 11.568 13.764 -10.275 1.00 86.06 118 ALA A CA 1
ATOM 864 C C . ALA A 1 118 ? 12.549 12.785 -10.945 1.00 86.06 118 ALA A C 1
ATOM 866 O O . ALA A 1 118 ? 12.523 12.592 -12.157 1.00 86.06 118 ALA A O 1
ATOM 867 N N . ALA A 1 119 ? 13.359 12.101 -10.135 1.00 89.00 119 ALA A N 1
ATOM 868 C CA . ALA A 1 119 ? 14.318 11.105 -10.594 1.00 89.00 119 ALA A CA 1
ATOM 869 C C . ALA A 1 119 ? 13.636 9.901 -11.276 1.00 89.00 119 ALA A C 1
ATOM 871 O O . ALA A 1 119 ? 14.127 9.430 -12.303 1.00 89.00 119 ALA A O 1
ATOM 872 N N . LEU A 1 120 ? 12.502 9.430 -10.744 1.00 89.94 120 LEU A N 1
ATOM 873 C CA . LEU A 1 120 ? 11.682 8.377 -11.353 1.00 89.94 120 LEU A CA 1
ATOM 874 C C . LEU A 1 120 ? 11.056 8.844 -12.675 1.00 89.94 120 LEU A C 1
ATOM 876 O O . LEU A 1 120 ? 11.153 8.135 -13.674 1.00 89.94 120 LEU A O 1
ATOM 880 N N . SER A 1 121 ? 10.500 10.059 -12.706 1.00 89.19 121 SER A N 1
ATOM 881 C CA . SER A 1 121 ? 9.883 10.647 -13.905 1.00 89.19 121 SER A CA 1
ATOM 882 C C . SER A 1 121 ? 10.882 10.796 -15.058 1.00 89.19 121 SER A C 1
ATOM 884 O O . SER A 1 121 ? 10.553 10.541 -16.21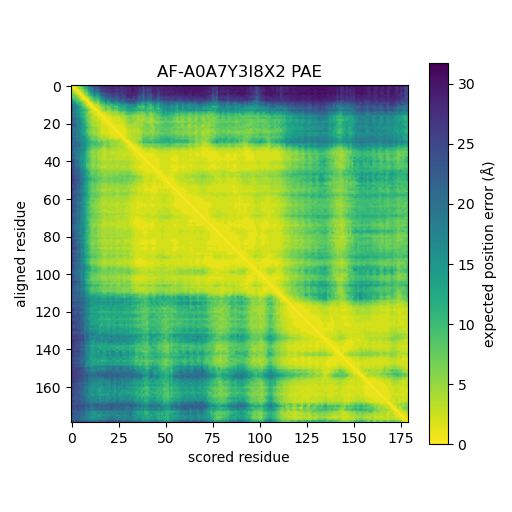3 1.00 89.19 121 SER A O 1
ATOM 886 N N . GLU A 1 122 ? 12.130 11.163 -14.761 1.00 90.62 122 GLU A N 1
ATOM 887 C CA . GLU A 1 122 ?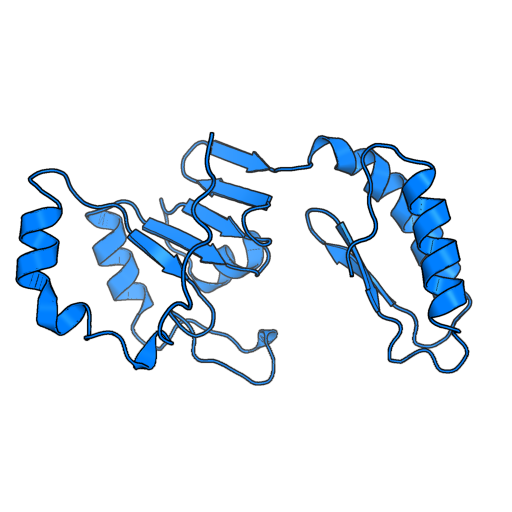 13.206 11.224 -15.758 1.00 90.62 122 GLU A CA 1
ATOM 888 C C . GLU A 1 122 ? 13.692 9.844 -16.219 1.00 90.62 122 GLU A C 1
ATOM 890 O O . GLU A 1 122 ? 14.195 9.693 -17.337 1.00 90.62 122 GLU A O 1
ATOM 895 N N . LEU A 1 123 ? 13.606 8.840 -15.344 1.00 92.06 123 LEU A N 1
ATOM 896 C CA . LEU A 1 123 ? 14.065 7.485 -15.626 1.00 92.06 123 LEU A CA 1
ATOM 897 C C . LEU A 1 123 ? 13.045 6.698 -16.461 1.00 92.06 123 LEU A C 1
ATOM 899 O O . LEU A 1 123 ? 13.450 5.912 -17.320 1.00 92.06 123 LEU A O 1
ATOM 903 N N . LEU A 1 124 ? 11.746 6.935 -16.257 1.00 93.69 124 LEU A N 1
ATOM 904 C CA . LEU A 1 124 ? 10.661 6.207 -16.914 1.00 93.69 124 LEU A CA 1
ATOM 905 C C . LEU A 1 124 ? 10.792 6.169 -18.452 1.00 93.69 124 LEU A C 1
ATOM 907 O O . LEU A 1 124 ? 10.804 5.063 -18.995 1.00 93.69 124 LEU A O 1
ATOM 911 N N . PRO A 1 125 ? 10.998 7.289 -19.180 1.00 94.38 125 PRO A N 1
ATOM 912 C CA . PRO A 1 125 ? 11.164 7.247 -20.634 1.00 94.38 125 PRO A CA 1
ATOM 913 C C . PRO A 1 125 ? 12.351 6.390 -21.090 1.00 94.38 125 PRO A C 1
ATOM 915 O O . PRO A 1 125 ? 12.275 5.731 -22.124 1.00 94.38 125 PRO A O 1
ATOM 918 N N . ARG A 1 126 ? 13.445 6.364 -20.315 1.00 93.31 126 ARG A N 1
ATOM 919 C CA . ARG A 1 126 ? 14.626 5.544 -20.631 1.00 93.31 126 ARG A CA 1
ATOM 920 C C . ARG A 1 126 ? 14.341 4.056 -20.440 1.00 93.31 126 ARG A C 1
ATOM 922 O O . ARG A 1 126 ? 14.787 3.251 -21.252 1.00 93.31 126 ARG A O 1
ATOM 929 N N . LEU A 1 127 ? 13.599 3.691 -19.394 1.00 94.25 127 LEU A N 1
ATOM 930 C CA . LEU A 1 127 ? 13.191 2.303 -19.169 1.00 94.25 127 LEU A CA 1
ATOM 931 C C . LEU A 1 127 ? 12.172 1.833 -20.209 1.00 94.25 127 LEU A C 1
ATOM 933 O O . LEU A 1 127 ? 12.286 0.709 -20.682 1.00 94.25 127 LEU A O 1
ATOM 937 N N . LEU A 1 128 ? 11.225 2.686 -20.609 1.00 94.62 128 LEU A N 1
ATOM 938 C CA . LEU A 1 128 ? 10.278 2.375 -21.684 1.00 94.62 128 LEU A CA 1
ATOM 939 C C . LEU A 1 128 ? 10.985 2.184 -23.031 1.00 94.62 128 LEU A C 1
ATOM 941 O O . LEU A 1 128 ? 10.652 1.256 -23.766 1.00 94.62 128 LEU A O 1
ATOM 945 N N . ALA A 1 129 ? 11.991 3.012 -23.334 1.00 94.12 129 ALA A N 1
ATOM 946 C CA . ALA A 1 129 ? 12.816 2.832 -24.525 1.00 94.12 129 ALA A CA 1
ATOM 947 C C . ALA A 1 129 ? 13.544 1.476 -24.492 1.00 94.12 129 ALA A C 1
ATOM 949 O O . ALA A 1 129 ? 13.403 0.696 -25.431 1.00 94.12 129 ALA A O 1
ATOM 950 N N . LEU A 1 130 ? 14.208 1.147 -23.375 1.00 91.38 130 LEU A N 1
ATOM 951 C CA . LEU A 1 130 ? 14.863 -0.152 -23.177 1.00 91.38 130 LEU A CA 1
ATOM 952 C C . LEU A 1 130 ? 13.877 -1.321 -23.328 1.00 91.38 130 LEU A C 1
ATOM 954 O O . LEU A 1 130 ? 14.184 -2.304 -23.989 1.00 91.38 130 LEU A O 1
ATOM 958 N N . ALA A 1 131 ? 12.684 -1.216 -22.742 1.00 92.75 131 ALA A N 1
ATOM 959 C CA . ALA A 1 131 ? 11.655 -2.249 -22.834 1.00 92.75 131 ALA A CA 1
ATOM 960 C C . ALA A 1 131 ? 11.188 -2.495 -24.273 1.00 92.75 131 ALA A C 1
ATOM 962 O O . ALA A 1 131 ? 10.915 -3.634 -24.638 1.00 92.75 131 ALA A O 1
ATOM 963 N N . SER A 1 132 ? 11.156 -1.460 -25.118 1.00 93.06 132 SER A N 1
ATOM 964 C CA . SER A 1 132 ? 10.746 -1.613 -26.518 1.00 93.06 132 SER A CA 1
ATOM 965 C C . SER A 1 132 ? 11.754 -2.380 -27.386 1.00 93.06 132 SER A C 1
ATOM 967 O O . SER A 1 132 ? 11.380 -2.884 -28.443 1.00 93.06 132 SER A O 1
ATOM 969 N N . GLU A 1 133 ? 13.004 -2.528 -26.931 1.00 92.06 133 GLU A N 1
ATOM 970 C CA . GLU A 1 133 ? 14.033 -3.337 -27.600 1.00 92.06 133 GLU A CA 1
ATOM 971 C C . GLU A 1 133 ? 13.871 -4.846 -27.345 1.00 92.06 133 GLU A C 1
ATOM 973 O O . GLU A 1 133 ? 14.381 -5.654 -28.122 1.00 92.06 133 GLU A O 1
ATOM 978 N N . PHE A 1 134 ? 13.152 -5.242 -26.287 1.00 91.50 134 PHE A N 1
ATOM 979 C CA . PHE A 1 134 ? 13.045 -6.635 -25.850 1.00 91.50 134 PHE A CA 1
ATOM 980 C C . PHE A 1 134 ? 11.581 -7.078 -25.731 1.00 91.50 134 PHE A C 1
ATOM 982 O O . PHE A 1 134 ? 10.912 -6.748 -24.747 1.00 91.50 134 PHE A O 1
ATOM 989 N N . PRO A 1 135 ? 11.068 -7.883 -26.680 1.00 91.44 135 PRO A N 1
ATOM 990 C CA . PRO A 1 135 ? 9.745 -8.485 -26.554 1.00 91.44 135 PRO A CA 1
ATOM 991 C C . PRO A 1 135 ? 9.586 -9.236 -25.221 1.00 91.44 135 PRO A C 1
ATOM 993 O O . PRO A 1 135 ? 10.418 -10.070 -24.868 1.00 91.44 135 PRO A O 1
ATOM 996 N N . GLY A 1 136 ? 8.516 -8.933 -24.480 1.00 90.50 136 GLY A N 1
ATOM 997 C CA . GLY A 1 136 ? 8.218 -9.536 -23.172 1.00 90.50 136 GLY A CA 1
ATOM 998 C C . GLY A 1 136 ? 8.858 -8.840 -21.962 1.00 90.50 136 GLY A C 1
ATOM 999 O O . GLY A 1 136 ? 8.639 -9.285 -20.832 1.00 90.50 136 GLY A O 1
ATOM 1000 N N . LEU A 1 137 ? 9.633 -7.767 -22.172 1.00 93.75 137 LEU A N 1
ATOM 1001 C CA . LEU A 1 137 ? 10.096 -6.872 -21.111 1.00 93.75 137 LEU A CA 1
ATOM 1002 C C . LEU A 1 137 ? 9.050 -5.770 -20.896 1.00 93.75 137 LEU A C 1
ATOM 1004 O O . LEU A 1 137 ? 8.702 -5.047 -21.827 1.00 93.75 137 LEU A O 1
ATOM 1008 N N . HIS A 1 138 ? 8.555 -5.623 -19.669 1.00 92.75 138 HIS A N 1
ATOM 1009 C CA . HIS A 1 138 ? 7.533 -4.629 -19.337 1.00 92.75 138 HIS A CA 1
ATOM 1010 C C . HIS A 1 138 ? 7.990 -3.722 -18.200 1.00 92.75 138 HIS A C 1
ATOM 1012 O O . HIS A 1 138 ? 8.659 -4.166 -17.267 1.00 92.75 138 HIS A O 1
ATOM 1018 N N . VAL A 1 139 ? 7.605 -2.450 -18.273 1.00 94.38 139 VAL A N 1
ATOM 1019 C CA . VAL A 1 139 ? 7.833 -1.464 -17.213 1.00 94.38 139 VAL A CA 1
ATOM 1020 C C . VAL A 1 139 ? 6.479 -1.040 -16.678 1.00 94.38 139 VAL A C 1
ATOM 1022 O O . VAL A 1 139 ? 5.606 -0.638 -17.442 1.00 94.38 139 VAL A O 1
ATOM 1025 N N . GLU A 1 140 ? 6.320 -1.142 -15.370 1.00 90.12 140 GLU A N 1
ATOM 1026 C CA . GLU A 1 140 ? 5.138 -0.710 -14.636 1.00 90.12 140 GLU A CA 1
ATOM 1027 C C . GLU A 1 140 ? 5.530 0.481 -13.761 1.00 90.12 140 GLU A C 1
ATOM 1029 O O . GLU A 1 140 ? 6.482 0.410 -12.975 1.00 90.12 140 GLU A O 1
ATOM 1034 N N . GLU A 1 141 ? 4.805 1.584 -13.913 1.00 88.19 141 GLU A N 1
ATOM 1035 C CA . GLU A 1 141 ? 4.920 2.726 -13.016 1.00 88.19 141 GLU A CA 1
ATOM 1036 C C . GLU A 1 141 ? 4.128 2.445 -11.743 1.00 88.19 141 GLU A C 1
ATOM 1038 O O . GLU A 1 141 ? 2.944 2.128 -11.800 1.00 88.19 141 GLU A O 1
ATOM 1043 N N . LYS A 1 142 ? 4.797 2.561 -10.597 1.00 81.56 142 LYS A N 1
ATOM 1044 C CA . LYS A 1 142 ? 4.189 2.454 -9.272 1.00 81.56 142 LYS A CA 1
ATOM 1045 C C . LYS A 1 142 ? 4.246 3.809 -8.596 1.00 81.56 142 LYS A C 1
ATOM 1047 O O . LYS A 1 142 ? 5.139 4.607 -8.875 1.00 81.56 142 LYS A O 1
ATOM 1052 N N . ALA A 1 143 ? 3.375 4.029 -7.614 1.00 74.94 143 ALA A N 1
ATOM 1053 C CA . ALA A 1 143 ? 3.314 5.296 -6.880 1.00 74.94 143 ALA A CA 1
ATOM 1054 C C . ALA A 1 143 ? 4.683 5.843 -6.405 1.00 74.94 143 ALA A C 1
ATOM 1056 O O . ALA A 1 143 ? 4.850 7.060 -6.306 1.00 74.94 143 ALA A O 1
ATOM 1057 N N . LEU A 1 144 ? 5.640 4.961 -6.069 1.00 79.62 144 LEU A N 1
ATOM 1058 C CA . LEU A 1 144 ? 6.956 5.314 -5.508 1.00 79.62 144 LEU A CA 1
ATOM 1059 C C . LEU A 1 144 ? 8.114 4.503 -6.091 1.00 79.62 144 LEU A C 1
ATOM 1061 O O . LEU A 1 144 ? 9.144 4.309 -5.446 1.00 79.62 144 LEU A O 1
ATOM 1065 N N . GLY A 1 145 ? 7.956 4.013 -7.315 1.00 87.38 145 GLY A N 1
ATOM 1066 C CA . GLY A 1 145 ? 9.001 3.246 -7.971 1.00 87.38 145 GLY A CA 1
ATOM 1067 C C . GLY A 1 145 ? 8.627 2.844 -9.384 1.00 87.38 145 GLY A C 1
ATOM 1068 O O . GLY A 1 145 ? 7.525 3.093 -9.853 1.00 87.38 145 GLY A O 1
ATOM 1069 N N . LEU A 1 146 ? 9.564 2.188 -10.056 1.00 90.38 146 LEU A N 1
ATOM 1070 C CA . LEU A 1 146 ? 9.348 1.586 -11.365 1.00 90.38 146 LEU A CA 1
ATOM 1071 C C . LEU A 1 146 ? 9.657 0.098 -11.230 1.00 90.38 146 LEU A C 1
ATOM 1073 O O . LEU A 1 146 ? 10.734 -0.264 -10.753 1.00 90.38 146 LEU A O 1
ATOM 1077 N N . ALA A 1 147 ? 8.716 -0.758 -11.615 1.00 90.31 147 ALA A N 1
ATOM 1078 C CA . ALA A 1 147 ? 8.921 -2.199 -11.651 1.00 90.31 147 ALA A CA 1
ATOM 1079 C C . ALA A 1 147 ? 9.259 -2.638 -13.077 1.00 90.31 147 ALA A C 1
ATOM 1081 O O . ALA A 1 147 ? 8.612 -2.226 -14.037 1.00 90.31 147 ALA A O 1
ATOM 1082 N N . VAL A 1 148 ? 10.287 -3.475 -13.209 1.00 92.50 148 VAL A N 1
ATOM 1083 C CA . VAL A 1 148 ? 10.719 -4.037 -14.492 1.00 92.50 148 VAL A CA 1
ATOM 1084 C C . VAL A 1 148 ? 10.449 -5.536 -14.478 1.00 92.50 148 VAL A C 1
ATOM 1086 O O . VAL A 1 148 ? 11.106 -6.294 -13.765 1.00 92.50 148 VAL A O 1
ATOM 1089 N N . HIS A 1 149 ? 9.479 -5.964 -15.279 1.00 91.69 149 HIS A N 1
ATOM 1090 C CA . HIS A 1 149 ? 9.056 -7.353 -15.409 1.00 91.69 149 HIS A CA 1
ATOM 1091 C C . HIS A 1 149 ? 9.760 -7.993 -16.601 1.00 91.69 149 HIS A C 1
ATOM 1093 O O . HIS A 1 149 ? 9.467 -7.659 -17.745 1.00 91.69 149 HIS A O 1
ATOM 1099 N N . TYR A 1 150 ? 10.684 -8.920 -16.342 1.00 91.62 150 TYR A N 1
ATOM 1100 C CA . TYR A 1 150 ? 11.518 -9.541 -17.383 1.00 91.62 150 TYR A CA 1
ATOM 1101 C C . TYR A 1 150 ? 11.317 -11.055 -17.530 1.00 91.62 150 TYR A C 1
ATOM 1103 O O . TYR A 1 150 ? 11.966 -11.683 -18.360 1.00 91.62 150 TYR A O 1
ATOM 1111 N N . ARG A 1 151 ? 10.413 -11.671 -16.753 1.00 87.25 151 ARG A N 1
ATOM 1112 C CA . ARG A 1 151 ? 10.177 -13.128 -16.794 1.00 87.25 151 ARG A CA 1
ATOM 1113 C C . ARG A 1 151 ? 9.702 -13.617 -18.170 1.00 87.25 151 ARG A C 1
ATOM 1115 O O . ARG A 1 151 ? 9.999 -14.746 -18.540 1.00 87.25 151 ARG A O 1
ATOM 1122 N N . GLY A 1 152 ? 8.964 -12.782 -18.904 1.00 85.12 152 GLY A N 1
ATOM 1123 C CA . GLY A 1 152 ? 8.470 -13.085 -20.250 1.00 85.12 152 GLY A CA 1
ATOM 1124 C C . GLY A 1 152 ? 9.449 -12.755 -21.381 1.00 85.12 152 GLY A C 1
ATOM 1125 O O . GLY A 1 152 ? 9.138 -13.036 -22.535 1.00 85.12 152 GLY A O 1
ATOM 1126 N N . ALA A 1 153 ? 10.610 -12.167 -21.078 1.00 89.50 153 ALA A N 1
ATOM 1127 C CA . ALA A 1 153 ? 11.554 -11.682 -22.078 1.00 89.50 153 ALA A CA 1
ATOM 1128 C C . ALA A 1 153 ? 12.634 -12.735 -22.376 1.00 89.50 153 ALA A C 1
ATOM 1130 O O . ALA A 1 153 ? 13.646 -12.818 -21.681 1.00 89.50 153 ALA A O 1
ATOM 1131 N N . ALA A 1 154 ? 12.417 -13.552 -23.411 1.00 85.06 154 ALA A N 1
ATOM 1132 C CA . ALA A 1 154 ? 13.288 -14.690 -23.732 1.00 85.06 154 ALA A CA 1
ATOM 1133 C C . ALA A 1 154 ? 14.726 -14.288 -24.114 1.00 85.06 154 ALA A C 1
ATOM 1135 O O . ALA A 1 154 ? 15.669 -15.019 -23.816 1.00 85.06 154 ALA A O 1
ATOM 1136 N N . ASP A 1 155 ? 14.898 -13.111 -24.720 1.00 87.50 155 ASP A N 1
ATOM 1137 C CA . ASP A 1 155 ? 16.193 -12.620 -25.211 1.00 87.50 155 ASP A CA 1
ATOM 1138 C C . ASP A 1 155 ? 16.936 -11.733 -24.195 1.00 87.50 155 ASP A C 1
ATOM 1140 O O . ASP A 1 155 ? 17.989 -11.162 -24.490 1.00 87.50 155 ASP A O 1
ATOM 1144 N N . VAL A 1 156 ? 16.408 -11.612 -22.973 1.00 89.81 156 VAL A N 1
ATOM 1145 C CA . VAL A 1 156 ? 17.016 -10.808 -21.912 1.00 89.81 156 VAL A CA 1
ATOM 1146 C C . VAL A 1 156 ? 17.907 -11.679 -21.036 1.00 89.81 156 VAL A C 1
ATOM 1148 O O . VAL A 1 156 ? 17.466 -12.644 -20.420 1.00 89.81 156 VAL A O 1
ATOM 1151 N N . ASN A 1 157 ? 19.178 -11.293 -20.909 1.00 91.44 157 ASN A N 1
ATOM 1152 C CA . ASN A 1 157 ? 20.063 -11.847 -19.889 1.00 91.44 157 ASN A CA 1
ATOM 1153 C C . ASN A 1 157 ? 19.815 -11.117 -18.549 1.00 91.44 157 ASN A C 1
ATOM 1155 O O . ASN A 1 157 ? 20.119 -9.922 -18.473 1.00 91.44 157 ASN A O 1
ATOM 1159 N N . PRO A 1 158 ? 19.326 -11.796 -17.489 1.00 89.62 158 PRO A N 1
ATOM 1160 C CA . PRO A 1 158 ? 18.967 -11.138 -16.229 1.00 89.62 158 PRO A CA 1
ATOM 1161 C C . PRO A 1 158 ? 20.133 -10.400 -15.565 1.00 89.62 158 PRO A C 1
ATOM 1163 O O . PRO A 1 158 ? 19.951 -9.300 -15.056 1.00 89.62 158 PRO A O 1
ATOM 1166 N N . VAL A 1 159 ? 21.350 -10.953 -15.636 1.00 91.31 159 VAL A N 1
ATOM 1167 C CA . VAL A 1 159 ? 22.549 -10.326 -15.056 1.00 91.31 159 VAL A CA 1
ATOM 1168 C C . VAL A 1 159 ? 22.865 -9.012 -15.772 1.00 91.31 159 VAL A C 1
ATOM 1170 O O . VAL A 1 159 ? 23.056 -7.986 -15.125 1.00 91.31 159 VAL A O 1
ATOM 1173 N N . ARG A 1 160 ? 22.842 -9.008 -17.111 1.00 91.06 160 ARG A N 1
ATOM 1174 C CA . ARG A 1 160 ? 23.078 -7.784 -17.902 1.00 91.06 160 ARG A CA 1
ATOM 1175 C C . ARG A 1 160 ? 21.972 -6.748 -17.729 1.00 91.06 160 ARG A C 1
ATOM 1177 O O . ARG A 1 160 ? 22.248 -5.545 -17.746 1.00 91.06 160 ARG A O 1
ATOM 1184 N N . LEU A 1 161 ? 20.725 -7.198 -17.583 1.00 91.44 161 LEU A N 1
ATOM 1185 C CA . LEU A 1 161 ? 19.610 -6.310 -17.276 1.00 91.44 161 LEU A CA 1
ATOM 1186 C C . LEU A 1 161 ? 19.840 -5.639 -15.919 1.00 91.44 161 LEU A C 1
ATOM 1188 O O . LEU A 1 161 ? 19.790 -4.416 -15.838 1.00 91.44 161 LEU A O 1
ATOM 1192 N N . GLU A 1 162 ? 20.168 -6.407 -14.879 1.00 90.38 162 GLU A N 1
ATOM 1193 C CA . GLU A 1 162 ? 20.456 -5.869 -13.547 1.00 90.38 162 GLU A CA 1
ATOM 1194 C C . GLU A 1 162 ? 21.621 -4.874 -13.542 1.00 90.38 162 GLU A C 1
ATOM 1196 O O . GLU A 1 162 ? 21.523 -3.829 -12.898 1.00 90.38 162 GLU A O 1
ATOM 1201 N N . GLU A 1 163 ? 22.707 -5.152 -14.267 1.00 91.38 163 GLU A N 1
ATOM 1202 C CA . GLU A 1 163 ? 23.833 -4.221 -14.428 1.00 91.38 163 GLU A CA 1
ATOM 1203 C C . GLU A 1 163 ? 23.383 -2.908 -15.084 1.00 91.38 163 GLU A C 1
ATOM 1205 O O . GLU A 1 163 ? 23.729 -1.813 -14.628 1.00 91.38 163 GLU A O 1
ATOM 1210 N N . THR A 1 164 ? 22.558 -3.007 -16.129 1.00 91.25 164 THR A N 1
ATOM 1211 C CA . THR A 1 164 ? 22.009 -1.848 -16.842 1.00 91.25 164 THR A CA 1
ATOM 1212 C C . THR A 1 164 ? 21.099 -1.020 -15.938 1.00 91.25 164 THR A C 1
ATOM 1214 O O . THR A 1 164 ? 21.274 0.197 -15.851 1.00 91.25 164 THR A O 1
ATOM 1217 N N . LEU A 1 165 ? 20.180 -1.666 -15.216 1.00 91.81 165 LEU A N 1
ATOM 1218 C CA . LEU A 1 165 ? 19.268 -1.016 -14.272 1.00 91.81 165 LEU A CA 1
ATOM 1219 C C . LEU A 1 165 ? 20.025 -0.383 -13.100 1.00 91.81 165 LEU A C 1
ATOM 1221 O O . LEU A 1 165 ? 19.731 0.747 -12.716 1.00 91.81 165 LEU A O 1
ATOM 1225 N N . SER A 1 166 ? 21.043 -1.066 -12.571 1.00 89.00 166 SER A N 1
ATOM 1226 C CA . SER A 1 166 ? 21.885 -0.551 -11.486 1.00 89.00 166 SER A CA 1
ATOM 1227 C C . SER A 1 166 ? 22.652 0.698 -11.908 1.00 89.00 166 SER A C 1
ATOM 1229 O O . SER A 1 166 ? 22.746 1.640 -11.128 1.00 89.00 166 SER A O 1
ATOM 1231 N N . ARG A 1 167 ? 23.161 0.748 -13.145 1.00 88.81 167 ARG A N 1
ATOM 1232 C CA . ARG A 1 167 ? 23.810 1.947 -13.695 1.00 88.81 167 ARG A CA 1
ATOM 1233 C C . ARG A 1 167 ? 22.818 3.101 -13.848 1.00 88.81 167 ARG A C 1
ATOM 1235 O O . ARG A 1 167 ? 23.102 4.199 -13.384 1.00 88.81 167 ARG A O 1
ATOM 1242 N N . LEU A 1 168 ? 21.646 2.844 -14.432 1.00 87.19 168 LEU A N 1
ATOM 1243 C CA . LEU A 1 168 ? 20.601 3.858 -14.618 1.00 87.19 168 LEU A CA 1
ATOM 1244 C C . LEU A 1 168 ? 20.081 4.430 -13.287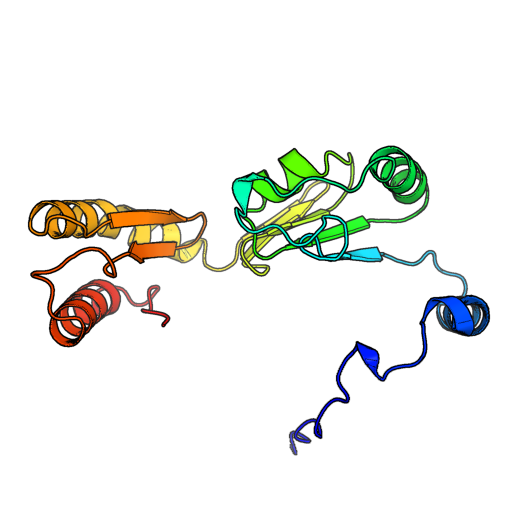 1.00 87.19 168 LEU A C 1
ATOM 1246 O O . LEU A 1 168 ? 19.798 5.628 -13.199 1.00 87.19 168 LEU A O 1
ATOM 1250 N N . ALA A 1 169 ? 19.971 3.591 -12.253 1.00 85.31 169 ALA A N 1
ATOM 1251 C CA . ALA A 1 169 ? 19.616 4.015 -10.902 1.00 85.31 169 ALA A CA 1
ATOM 1252 C C . ALA A 1 169 ? 20.781 4.734 -10.202 1.00 85.31 169 ALA A C 1
ATOM 1254 O O . ALA A 1 169 ? 20.569 5.780 -9.606 1.00 85.31 169 ALA A O 1
ATOM 1255 N N . GLY A 1 170 ? 22.012 4.221 -10.315 1.00 80.94 170 GLY A N 1
ATOM 1256 C CA . GLY A 1 170 ? 23.213 4.773 -9.677 1.00 80.94 170 GLY A CA 1
ATOM 1257 C C . GLY A 1 170 ? 23.644 6.149 -10.194 1.00 80.94 170 GLY A C 1
ATOM 1258 O O .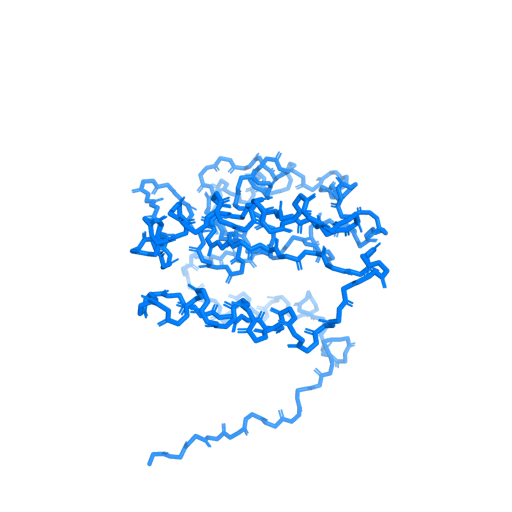 GLY A 1 170 ? 24.340 6.872 -9.488 1.00 80.94 170 GLY A O 1
ATOM 1259 N N . GLU A 1 171 ? 23.178 6.558 -11.379 1.00 80.06 171 GLU A N 1
ATOM 1260 C CA . GLU A 1 171 ? 23.255 7.948 -11.859 1.00 80.06 171 GLU A CA 1
ATOM 1261 C C . GLU A 1 171 ? 22.482 8.936 -10.959 1.00 80.06 171 GLU A C 1
ATOM 1263 O O . GLU A 1 171 ? 22.654 10.148 -11.090 1.00 80.06 171 GLU A O 1
ATOM 1268 N N . ARG A 1 172 ? 21.618 8.443 -10.058 1.00 81.25 172 ARG A N 1
ATOM 1269 C CA . ARG A 1 172 ? 20.693 9.240 -9.248 1.00 81.25 172 ARG A CA 1
ATOM 1270 C C . ARG A 1 172 ? 20.795 8.843 -7.766 1.00 81.25 172 ARG A C 1
ATOM 1272 O O . ARG A 1 172 ? 20.380 7.749 -7.398 1.00 81.25 172 ARG A O 1
ATOM 1279 N N . PRO A 1 173 ? 21.272 9.728 -6.873 1.00 79.44 173 PRO A N 1
ATOM 1280 C CA . PRO A 1 173 ? 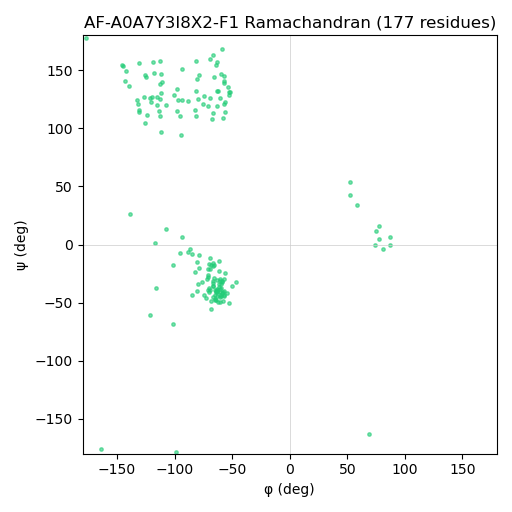21.517 9.383 -5.467 1.00 79.44 173 PRO A CA 1
ATOM 1281 C C . PRO A 1 173 ? 20.246 9.053 -4.665 1.00 79.44 173 PRO A C 1
ATOM 1283 O O . PRO A 1 173 ? 20.338 8.453 -3.598 1.00 79.44 173 PRO A O 1
ATOM 1286 N N . THR A 1 174 ? 19.068 9.437 -5.161 1.00 82.75 174 THR A N 1
ATOM 1287 C CA . THR A 1 174 ? 17.763 9.165 -4.540 1.00 82.75 174 THR A CA 1
ATOM 1288 C C . THR A 1 174 ? 17.146 7.835 -4.970 1.00 82.75 174 THR A C 1
ATOM 1290 O O . THR A 1 174 ? 16.110 7.454 -4.430 1.00 82.75 174 THR A O 1
ATOM 1293 N N . LEU A 1 175 ? 17.751 7.119 -5.926 1.00 84.50 175 LEU A N 1
ATOM 1294 C CA . LEU A 1 175 ? 17.232 5.853 -6.436 1.00 84.50 175 LEU A CA 1
ATOM 1295 C C . LEU A 1 175 ? 18.121 4.681 -6.038 1.00 84.50 175 LEU A C 1
ATOM 1297 O O . LEU A 1 175 ? 19.347 4.769 -5.991 1.00 84.50 175 LEU A O 1
ATOM 1301 N N . ARG A 1 176 ? 17.485 3.534 -5.811 1.00 84.69 176 ARG A N 1
ATOM 1302 C CA . ARG A 1 176 ? 18.168 2.261 -5.604 1.00 84.69 176 ARG A CA 1
ATOM 1303 C C . ARG A 1 176 ? 17.368 1.138 -6.247 1.00 84.69 176 ARG A C 1
ATOM 1305 O O . ARG A 1 176 ? 16.147 1.112 -6.149 1.00 84.69 176 ARG A O 1
ATOM 1312 N N . LEU A 1 177 ? 18.073 0.188 -6.854 1.00 85.06 177 LEU A N 1
ATOM 1313 C CA . LEU A 1 177 ? 17.477 -1.063 -7.312 1.00 85.06 177 LEU A CA 1
ATOM 1314 C C . LEU A 1 177 ? 17.183 -1.980 -6.111 1.00 85.06 177 LEU A C 1
ATOM 1316 O O . LEU A 1 177 ? 18.073 -2.246 -5.297 1.00 85.06 177 L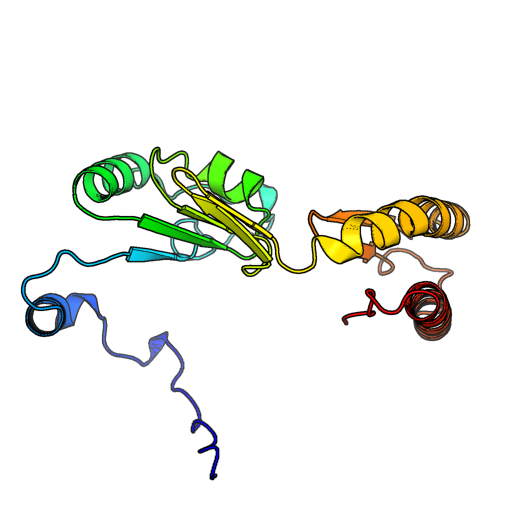EU A O 1
ATOM 1320 N N . ILE A 1 178 ? 15.943 -2.459 -6.016 1.00 80.19 178 ILE A N 1
ATOM 1321 C CA . ILE A 1 178 ? 15.472 -3.423 -5.012 1.00 80.19 178 ILE A CA 1
ATOM 1322 C C . ILE A 1 178 ? 15.130 -4.724 -5.751 1.00 80.19 178 ILE A C 1
ATOM 1324 O O . ILE A 1 178 ? 14.598 -4.665 -6.859 1.00 80.19 178 ILE A O 1
ATOM 1328 N N . ARG A 1 179 ? 15.497 -5.869 -5.165 1.00 69.38 179 ARG A N 1
ATOM 1329 C CA . ARG A 1 179 ? 15.279 -7.216 -5.713 1.00 69.38 179 ARG A CA 1
ATOM 1330 C C . ARG A 1 179 ? 14.249 -7.964 -4.886 1.00 69.38 179 ARG A C 1
ATOM 1332 O O . ARG A 1 179 ? 14.316 -7.804 -3.646 1.00 69.38 179 ARG A O 1
#

Foldseek 3Di:
DDDDDDDDDDPPVPDPDVVVVVVVVVVVVPDDADEDEFEQDVTQWDPDPDPVPTAGDPPVQVVVQVVVVPHEYEYAYCAAQCSVCVRNVHPQHWYQYNRNQWIDGDPDTHHHLPVCVVVQVVLVVVLVVVQVVFPQWDWDDDPRHIDIGCPGGPPDDVVVVVVVVQVSQVVDPSGDDDD

Nearest PDB structures (foldseek):
  5gvx-assembly1_A  TM=8.381E-01  e=4.475E-12  Mycobacterium tuberculosis H37Rv
  6rcz-assembly2_E  TM=8.052E-01  e=3.280E-08  Burkholderia pseudomallei K96243
  6upb-assembly2_B  TM=6.670E-01  e=1.713E-07  Salmonella enterica subsp. enterica serovar Typhimurium str. SL1344
  5dxi-assembly1_A  TM=5.721E-01  e=6.600E-08  Candida albicans SC5314
  5dxi-assembly2_B  TM=5.718E-01  e=7.987E-08  Candida albicans SC5314